Protein AF-W7ST73-F1 (afdb_monomer)

Foldseek 3Di:
DCPPVWDKDDWFFDPFVLVVLCVVVVHDSVVKGKTWIKTWDADPVRHIDIDIDIDIPDDPVCVVSVVVCVVQVQVQEAEDEDEDDDLVRLLVVLVVVCVQWFWAAWDADPRQQKTKTKTADPPDPDSNYRMYIYIYHHDNPPSRVVSRCRNDPVSVVVCVVCVLVVLQLLLVCLVLLLLQVLVPFWAQVVSCVSSVHDSVVVVVSQVVCVVVQQWPDDPRTIHGDPNVNLSHPPDDLRQSLVSNCCNDLVSQLVVCVVVCVVPVDRSSCVRQVDDPVVSQVVDVVSVVSVLVNLLSVLVVCLCVLVVDDCQVAAEDEAAQCQLCNNVLSNCVSHVNHDYHYHHDPVRVVNNCVVPVD

Solvent-accessible surface area (backbone atoms only — not comparable to full-atom values): 19638 Å² total; per-residue (Å²): 128,71,90,80,81,50,59,67,54,74,74,42,74,34,57,48,62,34,50,50,51,20,66,75,72,74,42,64,52,90,79,56,48,34,24,37,33,43,26,66,46,61,48,100,85,66,48,84,42,71,48,79,41,84,46,66,67,65,58,80,94,46,44,67,58,58,50,55,41,62,77,65,35,75,84,41,54,46,74,48,78,38,84,83,56,50,74,66,56,50,41,49,53,51,54,60,49,52,75,78,24,45,46,56,41,62,42,64,32,81,88,72,43,25,27,38,44,27,29,33,37,92,79,50,88,52,67,62,67,19,25,42,33,44,38,27,56,45,86,52,69,68,55,50,51,56,43,42,52,61,29,34,65,67,52,46,51,48,50,62,71,48,44,63,55,54,45,41,52,52,15,49,37,44,72,50,39,43,50,56,47,38,78,80,37,38,39,54,70,57,40,16,64,76,52,75,48,58,49,70,62,49,50,53,50,52,55,51,37,29,76,73,48,30,30,44,78,58,84,82,28,43,39,69,30,79,68,24,52,38,38,17,85,90,45,89,62,27,41,28,39,40,34,44,42,53,41,36,68,51,41,58,18,58,74,38,42,72,55,22,71,73,71,73,50,63,28,44,27,72,73,68,75,33,52,63,70,61,48,26,70,72,34,71,68,52,35,48,40,49,52,48,21,54,53,24,53,39,53,73,48,58,61,50,66,77,75,45,92,53,82,89,44,53,69,47,75,35,77,68,42,52,43,36,61,56,58,47,55,51,36,72,77,27,80,77,35,45,81,43,80,44,60,60,75,80,39,46,62,56,15,54,65,68,64,67,122

Nearest PDB structures (foldseek):
  6c5b-assembly1_B  TM=9.136E-01  e=3.670E-15  Lysobacter antibioticus
  2ip2-assembly1_B  TM=8.835E-01  e=4.192E-13  Pseudomonas aeruginosa PAO1
  7pga-assembly2_C  TM=7.711E-01  e=4.192E-13  Streptomyces peucetius
  7pga-assembly1_A  TM=7.806E-01  e=1.130E-12  Streptomyces peucetius
  7pg7-assembly1_D-2  TM=6.289E-01  e=8.211E-12  Streptomyces tsukubensis

Sequence (357 aa):
MTHLGVRVGPMTPSVVVRARLSIRYGVPMESLTVGILRARLADRLGNRCELEIFAMVTPPEFEHIADDERLHGRENHFALAVPHADPVLLGGLRAAVATRMLPDGGGYNEHEDNTVLYFRDAHHTVPSYRRLELISAGRFPRVLTAHLRESAAGTRLLGLMTGAWATQAIAAAATLRLPDHLVTVSHLPGLAAATGTDADSLGRLLRYLATLGLVREVGDHYLLTDMGSLLRADVEGSLRPLALMYGGPFYRSFGALTDAVRTGEESYAKIFGAHHFQHMAADPELAELFHESMAASNAVFADLVRVVDLSDVREVVDIAGGNGELLSRVLAANPAAHGVLVERPHALASASVTLAD

Structure (mmCIF, N/CA/C/O backbone):
data_AF-W7ST73-F1
#
_entry.id   AF-W7ST73-F1
#
loop_
_atom_site.group_PDB
_atom_site.id
_atom_site.type_symbol
_atom_site.label_atom_id
_atom_site.label_alt_id
_atom_site.label_comp_id
_atom_site.label_asym_id
_atom_site.label_entity_id
_atom_site.label_seq_id
_atom_site.pdbx_PDB_ins_code
_atom_site.Cartn_x
_atom_site.Cartn_y
_atom_site.Cartn_z
_atom_site.occupancy
_atom_site.B_iso_or_equiv
_atom_site.auth_seq_id
_atom_site.auth_comp_id
_atom_site.auth_asym_id
_atom_site.auth_atom_id
_atom_site.pdbx_PDB_model_num
ATOM 1 N N . MET A 1 1 ? -27.487 -12.130 39.493 1.00 43.53 1 MET A N 1
ATOM 2 C CA . MET A 1 1 ? -28.085 -13.420 39.086 1.00 43.53 1 MET A CA 1
ATOM 3 C C . MET A 1 1 ? -26.969 -14.447 38.955 1.00 43.53 1 MET A C 1
ATOM 5 O O . MET A 1 1 ? -26.111 -14.278 38.104 1.00 43.53 1 MET A O 1
ATOM 9 N N . THR A 1 2 ? -26.938 -15.453 39.831 1.00 46.12 2 THR A N 1
ATOM 10 C CA . THR A 1 2 ? -25.838 -16.433 39.994 1.00 46.12 2 THR A CA 1
ATOM 11 C C . THR A 1 2 ? -26.236 -17.841 39.533 1.00 46.12 2 THR A C 1
ATOM 13 O O . THR A 1 2 ? -25.727 -18.830 40.045 1.00 46.12 2 THR A O 1
ATOM 16 N N . HIS A 1 3 ? -27.161 -17.964 38.578 1.00 51.12 3 HIS A N 1
ATOM 17 C CA . HIS A 1 3 ? -27.733 -19.269 38.218 1.00 51.12 3 HIS A CA 1
ATOM 18 C C . HIS A 1 3 ? -26.856 -20.125 37.281 1.00 51.12 3 HIS A C 1
ATOM 20 O O . HIS A 1 3 ? -27.163 -21.293 37.077 1.00 51.12 3 HIS A O 1
ATOM 26 N N . LEU A 1 4 ? -25.756 -19.573 36.749 1.00 61.41 4 LEU A N 1
ATOM 27 C CA . LEU A 1 4 ? -24.833 -20.251 35.819 1.00 61.41 4 LEU A CA 1
ATOM 28 C C . LEU A 1 4 ? -23.370 -20.274 36.308 1.00 61.41 4 LEU A C 1
ATOM 30 O O . LEU A 1 4 ? -22.467 -20.571 35.536 1.00 61.41 4 LEU A O 1
ATOM 34 N N . GLY A 1 5 ? -23.102 -19.903 37.567 1.00 70.38 5 GLY A N 1
ATOM 35 C CA . GLY A 1 5 ? -21.733 -19.850 38.111 1.00 70.38 5 GLY A CA 1
ATOM 36 C C . GLY A 1 5 ? -20.854 -18.704 37.582 1.00 70.38 5 GLY A C 1
ATOM 37 O O . GLY A 1 5 ? -19.713 -18.561 38.010 1.00 70.38 5 GLY A O 1
ATOM 38 N N . VAL A 1 6 ? -21.382 -17.848 36.703 1.00 74.44 6 VAL A N 1
ATOM 39 C CA . VAL A 1 6 ? -20.663 -16.703 36.130 1.00 74.44 6 VAL A CA 1
ATOM 40 C C . VAL A 1 6 ? -20.954 -15.437 36.936 1.00 74.44 6 VAL A C 1
ATOM 42 O O . VAL A 1 6 ? -22.109 -15.036 37.095 1.00 74.44 6 VAL A O 1
ATOM 45 N N . ARG A 1 7 ? -19.904 -14.786 37.454 1.00 80.94 7 ARG A N 1
ATOM 46 C CA . ARG A 1 7 ? -20.018 -13.491 38.139 1.00 80.94 7 ARG A CA 1
ATOM 47 C C . ARG A 1 7 ? -19.841 -12.365 37.123 1.00 80.94 7 ARG A C 1
ATOM 49 O O . ARG A 1 7 ? -18.729 -12.122 36.663 1.00 80.94 7 ARG A O 1
ATOM 56 N N . VAL A 1 8 ? -20.939 -11.685 36.812 1.00 85.62 8 VAL A N 1
ATOM 57 C CA . VAL A 1 8 ? -20.952 -10.499 35.948 1.00 85.62 8 VAL A CA 1
ATOM 58 C C . VAL A 1 8 ? -20.677 -9.255 36.796 1.00 85.62 8 VAL A C 1
ATOM 60 O O . VAL A 1 8 ? -21.269 -9.094 37.866 1.00 85.62 8 VAL A O 1
ATOM 63 N N . GLY A 1 9 ? -19.744 -8.415 36.349 1.00 86.62 9 GLY A N 1
ATOM 64 C CA . GLY A 1 9 ? -19.426 -7.125 36.960 1.00 86.62 9 GLY A CA 1
ATOM 65 C C . GLY A 1 9 ? -20.497 -6.053 36.712 1.00 86.62 9 GLY A C 1
ATOM 66 O O . GLY A 1 9 ? -21.505 -6.322 36.054 1.00 86.62 9 GLY A O 1
ATOM 67 N N . PRO A 1 10 ? -20.303 -4.833 37.245 1.00 90.00 10 PRO A N 1
ATOM 68 C CA . PRO A 1 10 ? -21.165 -3.702 36.919 1.00 90.00 10 PRO A CA 1
ATOM 69 C C . PRO A 1 10 ? -21.063 -3.347 35.430 1.00 90.00 10 PRO A C 1
ATOM 71 O O . PRO A 1 10 ? -20.083 -3.678 34.765 1.00 90.00 10 PRO A O 1
ATOM 74 N N . MET A 1 11 ? -22.082 -2.657 34.922 1.00 91.81 11 MET A N 1
ATOM 75 C CA . MET A 1 11 ? -22.091 -2.158 33.551 1.00 91.81 11 MET A CA 1
ATOM 76 C C . MET A 1 11 ? -21.244 -0.887 33.444 1.00 91.81 11 MET A C 1
ATOM 78 O O . MET A 1 11 ? -21.535 0.098 34.122 1.00 91.81 11 MET A O 1
ATOM 82 N N . THR A 1 12 ? -20.248 -0.889 32.560 1.00 92.94 12 THR A N 1
ATOM 83 C CA . THR A 1 12 ? -19.468 0.309 32.215 1.00 92.94 12 THR A CA 1
ATOM 84 C C . THR A 1 12 ? -20.003 0.917 30.921 1.00 92.94 12 THR A C 1
ATOM 86 O O . THR A 1 12 ? -20.273 0.164 29.989 1.00 92.94 12 THR A O 1
ATOM 89 N N . PRO A 1 13 ? -20.167 2.243 30.785 1.00 92.88 13 PRO A N 1
ATOM 90 C CA . PRO A 1 13 ? -20.629 2.816 29.523 1.00 92.88 13 PRO A CA 1
ATOM 91 C C . PRO A 1 13 ? -19.668 2.510 28.359 1.00 92.88 13 PRO A C 1
ATOM 93 O O . PRO A 1 13 ? -18.448 2.629 28.492 1.00 92.88 13 PRO A O 1
ATOM 96 N N . SER A 1 14 ? -20.223 2.131 27.203 1.00 91.38 14 SER A N 1
ATOM 97 C CA . SER A 1 14 ? -19.450 1.902 25.977 1.00 91.38 14 SER A CA 1
ATOM 98 C C . SER A 1 14 ? -19.533 3.121 25.070 1.00 91.38 14 SER A C 1
ATOM 100 O O . SER A 1 14 ? -20.558 3.351 24.433 1.00 91.38 14 SER A O 1
ATOM 102 N N . VAL A 1 15 ? -18.456 3.896 24.953 1.00 91.19 15 VAL A N 1
ATOM 103 C CA . VAL A 1 15 ? -18.421 5.021 24.000 1.00 91.19 15 VAL A CA 1
ATOM 104 C C . VAL A 1 15 ? -18.290 4.512 22.560 1.00 91.19 15 VAL A C 1
ATOM 106 O O . VAL A 1 15 ? -18.944 5.025 21.651 1.00 91.19 15 VAL A O 1
ATOM 109 N N . VAL A 1 16 ? -17.484 3.468 22.351 1.00 90.81 16 VAL A N 1
ATOM 110 C CA . VAL A 1 16 ? -17.104 2.981 21.017 1.00 90.81 16 VAL A CA 1
ATOM 111 C C . VAL A 1 16 ? -18.243 2.236 20.323 1.00 90.81 16 VAL A C 1
ATOM 113 O O . VAL A 1 16 ? -18.550 2.529 19.166 1.00 90.81 16 VAL A O 1
ATOM 116 N N . VAL A 1 17 ? -18.912 1.310 21.018 1.00 91.38 17 VAL A N 1
ATOM 117 C CA . VAL A 1 17 ? -20.058 0.585 20.440 1.00 91.38 17 VAL A CA 1
ATOM 118 C C . VAL A 1 17 ? -21.241 1.528 20.259 1.00 91.38 17 VAL A C 1
ATOM 120 O O . VAL A 1 17 ? -21.877 1.513 19.208 1.00 91.38 17 VAL A O 1
ATOM 123 N N . ARG A 1 18 ? -21.482 2.437 21.212 1.00 92.75 18 ARG A N 1
ATOM 124 C CA . ARG A 1 18 ? -22.534 3.454 21.085 1.00 92.75 18 ARG A CA 1
ATOM 125 C C . ARG A 1 18 ? -22.344 4.342 19.852 1.00 92.75 18 ARG A C 1
ATOM 127 O O . ARG A 1 18 ? -23.303 4.559 19.117 1.00 92.75 18 ARG A O 1
ATOM 134 N N . ALA A 1 19 ? -21.118 4.804 19.582 1.00 91.00 19 ALA A N 1
ATOM 135 C CA . ALA A 1 19 ? -20.802 5.582 18.378 1.00 91.00 19 ALA A CA 1
ATOM 136 C C . ALA A 1 19 ? -21.106 4.801 17.096 1.00 91.00 19 ALA A C 1
ATOM 138 O O . ALA A 1 19 ? -21.669 5.329 16.139 1.00 91.00 19 ALA A O 1
ATOM 139 N N . ARG A 1 20 ? -20.742 3.520 17.089 1.00 90.12 20 ARG A N 1
ATOM 140 C CA . ARG A 1 20 ? -20.925 2.631 15.946 1.00 90.12 20 ARG A CA 1
ATOM 141 C C . ARG A 1 20 ? -22.395 2.373 15.641 1.00 90.12 20 ARG A C 1
ATOM 143 O O . ARG A 1 20 ? -22.775 2.455 14.476 1.00 90.12 20 ARG A O 1
ATOM 150 N N . LEU A 1 21 ? -23.206 2.094 16.662 1.00 92.44 21 LEU A N 1
ATOM 151 C CA . LEU A 1 21 ? -24.650 1.922 16.501 1.00 92.44 21 LEU A CA 1
ATOM 152 C C . LEU A 1 21 ? -25.300 3.224 16.016 1.00 92.44 21 LEU A C 1
ATOM 154 O O . LEU A 1 21 ? -26.062 3.200 15.056 1.00 92.44 21 LEU A O 1
ATOM 158 N N . SER A 1 22 ? -24.920 4.367 16.593 1.00 92.75 22 SER A N 1
ATOM 159 C CA . SER A 1 22 ? -25.401 5.681 16.151 1.00 92.75 22 SER A CA 1
ATOM 160 C C . SER A 1 22 ? -25.180 5.909 14.648 1.00 92.75 22 SER A C 1
ATOM 162 O O . SER A 1 22 ? -26.125 6.222 13.926 1.00 92.75 22 SER A O 1
ATOM 164 N N . ILE A 1 23 ? -23.964 5.657 14.150 1.00 90.50 23 ILE A N 1
ATOM 165 C CA . ILE A 1 23 ? -23.629 5.801 12.723 1.00 90.50 23 ILE A CA 1
ATOM 166 C C . ILE A 1 23 ? -24.383 4.785 11.858 1.00 90.50 23 ILE A C 1
ATOM 168 O O . ILE A 1 23 ? -24.904 5.143 10.806 1.00 90.50 23 ILE A O 1
ATOM 172 N N . ARG A 1 24 ? -24.430 3.515 12.280 1.00 91.38 24 ARG A N 1
ATOM 173 C CA . ARG A 1 24 ? -25.006 2.416 11.490 1.00 91.38 24 ARG A CA 1
ATOM 174 C C . ARG A 1 24 ? -26.511 2.573 11.283 1.00 91.38 24 ARG A C 1
ATOM 176 O O . ARG A 1 24 ? -26.990 2.294 10.190 1.00 91.38 24 ARG A O 1
ATOM 183 N N . TYR A 1 25 ? -27.228 3.013 12.314 1.00 93.12 25 TYR A N 1
ATOM 184 C CA . TYR A 1 25 ? -28.689 3.114 12.304 1.00 93.12 25 TYR A CA 1
ATOM 185 C C . TYR A 1 25 ? -29.202 4.548 12.125 1.00 93.12 25 TYR A C 1
ATOM 187 O O . TYR A 1 25 ? -30.408 4.755 12.049 1.00 93.12 25 TYR A O 1
ATOM 195 N N . GLY A 1 26 ? -28.310 5.543 12.043 1.00 93.19 26 GLY A N 1
ATOM 196 C CA . GLY A 1 26 ? -28.693 6.947 11.865 1.00 93.19 26 GLY A CA 1
ATOM 197 C C . GLY A 1 26 ? -29.413 7.541 13.078 1.00 93.19 26 GLY A C 1
ATOM 198 O O . GLY A 1 26 ? -30.286 8.390 12.921 1.00 93.19 26 GLY A O 1
ATOM 199 N N . VAL A 1 27 ? -29.066 7.085 14.284 1.00 92.81 27 VAL A N 1
ATOM 200 C CA . VAL A 1 27 ? -29.726 7.464 15.542 1.00 92.81 27 VAL A CA 1
ATOM 201 C C . VAL A 1 27 ? -28.784 8.332 16.387 1.00 92.81 27 VAL A C 1
ATOM 203 O O . VAL A 1 27 ? -27.598 8.004 16.463 1.00 92.81 27 VAL A O 1
ATOM 206 N N . PRO A 1 28 ? -29.242 9.419 17.041 1.00 91.56 28 PRO A N 1
ATOM 207 C CA . PRO A 1 28 ? -28.374 10.263 17.866 1.00 91.56 28 PRO A CA 1
ATOM 208 C C . PRO A 1 28 ? -27.721 9.485 19.014 1.00 91.56 28 PRO A C 1
ATOM 210 O O . PRO A 1 28 ? -28.378 8.692 19.691 1.00 91.56 28 PRO A O 1
ATOM 213 N N . MET A 1 29 ? -26.428 9.709 19.257 1.00 90.62 29 MET A N 1
ATOM 214 C CA . MET A 1 29 ? -25.656 8.940 20.240 1.00 90.62 29 MET A CA 1
ATOM 215 C C . MET A 1 29 ? -26.241 9.052 21.658 1.00 90.62 29 MET A C 1
ATOM 217 O O . MET A 1 29 ? -26.251 8.075 22.402 1.00 90.62 29 MET A O 1
ATOM 221 N N . GLU A 1 30 ? -26.749 10.227 22.020 1.00 90.62 30 GLU A N 1
ATOM 222 C CA . GLU A 1 30 ? -27.371 10.548 23.306 1.00 90.62 30 GLU A CA 1
ATOM 223 C C . GLU A 1 30 ? -28.661 9.768 23.583 1.00 90.62 30 GLU A C 1
ATOM 225 O O . GLU A 1 30 ? -29.036 9.597 24.740 1.00 90.62 30 GLU A O 1
ATOM 230 N N . SER A 1 31 ? -29.317 9.260 22.538 1.00 90.50 31 SER A N 1
ATOM 231 C CA . SER A 1 31 ? -30.528 8.443 22.670 1.00 90.50 31 SER A CA 1
ATOM 232 C C . SER A 1 31 ? -30.225 6.961 22.924 1.00 90.50 31 SER A C 1
ATOM 234 O O . SER A 1 31 ? -31.111 6.199 23.305 1.00 90.50 31 SER A O 1
ATOM 236 N N . LEU A 1 32 ? -28.964 6.547 22.764 1.00 91.81 32 LEU A N 1
ATOM 237 C CA . LEU A 1 32 ? -28.528 5.168 22.947 1.00 91.81 32 LEU A CA 1
ATOM 238 C C . LEU A 1 32 ? -27.872 4.984 24.319 1.00 91.81 32 LEU A C 1
ATOM 240 O O . LEU A 1 32 ? -26.836 5.575 24.626 1.00 91.81 32 LEU A O 1
ATOM 244 N N . THR A 1 33 ? -28.418 4.080 25.131 1.00 93.38 33 THR A N 1
ATOM 245 C CA . THR A 1 33 ? -27.776 3.647 26.380 1.00 93.38 33 THR A CA 1
ATOM 246 C C . THR A 1 33 ? -27.112 2.295 26.162 1.00 93.38 33 THR A C 1
ATOM 248 O O . THR A 1 33 ? -27.766 1.255 26.205 1.00 93.38 33 THR A O 1
ATOM 251 N N . VAL A 1 34 ? -25.801 2.310 25.915 1.00 92.94 34 VAL A N 1
ATOM 252 C CA . VAL A 1 34 ? -24.997 1.107 25.658 1.00 92.94 34 VAL A CA 1
ATOM 253 C C . VAL A 1 34 ? -23.912 0.979 26.714 1.00 92.94 34 VAL A C 1
ATOM 255 O O . VAL A 1 34 ? -23.172 1.929 26.983 1.00 92.94 34 VAL A O 1
ATOM 258 N N . GLY A 1 35 ? -23.792 -0.211 27.285 1.00 92.94 35 GLY A N 1
ATOM 259 C CA . GLY A 1 35 ? -22.765 -0.547 28.249 1.00 92.94 35 GLY A CA 1
ATOM 260 C C . GLY A 1 35 ? -22.107 -1.890 27.973 1.00 92.94 35 GLY A C 1
ATOM 261 O O . GLY A 1 35 ? -22.556 -2.683 27.148 1.00 92.94 35 GLY A O 1
ATOM 262 N N . ILE A 1 36 ? -21.013 -2.112 28.679 1.00 92.81 36 ILE A N 1
ATOM 263 C CA . ILE A 1 36 ? -20.181 -3.299 28.642 1.00 92.81 36 ILE A CA 1
ATOM 264 C C . ILE A 1 36 ? -20.330 -3.993 29.989 1.00 92.81 36 ILE A C 1
ATOM 266 O O . ILE A 1 36 ? -20.089 -3.398 31.040 1.00 92.81 36 ILE A O 1
ATOM 270 N N . LEU A 1 37 ? -20.744 -5.252 29.957 1.00 93.19 37 LEU A N 1
ATOM 271 C CA . LEU A 1 37 ? -20.767 -6.142 31.106 1.00 93.19 37 LEU A CA 1
ATOM 272 C C . LEU A 1 37 ? -19.641 -7.157 30.936 1.00 93.19 37 LEU A C 1
ATOM 274 O O . LEU A 1 37 ? -19.558 -7.821 29.905 1.00 93.19 37 LEU A O 1
ATOM 278 N N . ARG A 1 38 ? -18.793 -7.306 31.953 1.00 90.62 38 ARG A N 1
ATOM 279 C CA . ARG A 1 38 ? -17.680 -8.264 31.927 1.00 90.62 38 ARG A CA 1
ATOM 280 C C . ARG A 1 38 ? -17.901 -9.408 32.890 1.00 90.62 38 ARG A C 1
ATOM 282 O O . ARG A 1 38 ? -18.307 -9.216 34.039 1.00 90.62 38 ARG A O 1
ATOM 289 N N . ALA A 1 39 ? -17.615 -10.606 32.414 1.00 91.38 39 ALA A N 1
ATOM 290 C CA . ALA A 1 39 ? -17.729 -11.844 33.155 1.00 91.38 39 ALA A CA 1
ATOM 291 C C . ALA A 1 39 ? -16.394 -12.583 33.116 1.00 91.38 39 ALA A C 1
ATOM 293 O O . ALA A 1 39 ? -15.943 -13.021 32.061 1.00 91.38 39 ALA A O 1
ATOM 294 N N . ARG A 1 40 ? -15.763 -12.752 34.280 1.00 87.50 40 ARG A N 1
ATOM 295 C CA . ARG A 1 40 ? -14.506 -13.503 34.384 1.00 87.50 40 ARG A CA 1
ATOM 296 C C . ARG A 1 40 ? -14.779 -14.997 34.292 1.00 87.50 40 ARG A C 1
ATOM 298 O O . ARG A 1 40 ? -15.640 -15.513 35.006 1.00 87.50 40 ARG A O 1
ATOM 305 N N . LEU A 1 41 ? -14.008 -15.667 33.452 1.00 88.06 41 LEU A N 1
ATOM 306 C CA . LEU A 1 41 ? -14.115 -17.084 33.142 1.00 88.06 41 LEU A CA 1
ATOM 307 C C . LEU A 1 41 ? -12.723 -17.740 33.191 1.00 88.06 41 LEU A C 1
ATOM 309 O O . LEU A 1 41 ? -11.692 -17.069 33.301 1.00 88.06 41 LEU A O 1
ATOM 313 N N . ALA A 1 42 ? -12.708 -19.068 33.128 1.00 85.06 42 ALA A N 1
ATOM 314 C CA . ALA A 1 42 ? -11.508 -19.851 32.871 1.00 85.06 42 ALA A CA 1
ATOM 315 C C . ALA A 1 42 ? -11.733 -20.683 31.605 1.00 85.06 42 ALA A C 1
ATOM 317 O O . ALA A 1 42 ? -12.822 -21.233 31.414 1.00 85.06 42 ALA A O 1
ATOM 318 N N . ASP A 1 43 ? -10.729 -20.752 30.734 1.00 83.50 43 ASP A N 1
ATOM 319 C CA . ASP A 1 43 ? -10.769 -21.640 29.577 1.00 83.50 43 ASP A CA 1
ATOM 320 C C . ASP A 1 43 ? -10.592 -23.113 3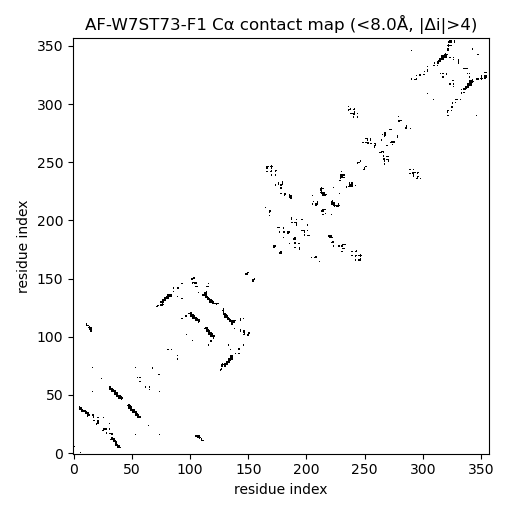0.002 1.00 83.50 43 ASP A C 1
ATOM 322 O O . ASP A 1 43 ? -10.439 -23.442 31.181 1.00 83.50 43 ASP A O 1
ATOM 326 N N . ARG A 1 44 ? -10.603 -24.033 29.029 1.00 85.31 44 ARG A N 1
ATOM 327 C CA . ARG A 1 44 ? -10.447 -25.477 29.292 1.00 85.31 44 ARG A CA 1
ATOM 328 C C . ARG A 1 44 ? -9.084 -25.854 29.888 1.00 85.31 44 ARG A C 1
ATOM 330 O O . ARG A 1 44 ? -8.954 -26.955 30.412 1.00 85.31 44 ARG A O 1
ATOM 337 N N . LEU A 1 45 ? -8.090 -24.974 29.785 1.00 88.81 45 LEU A N 1
ATOM 338 C CA . LEU A 1 45 ? -6.736 -25.150 30.309 1.00 88.81 45 LEU A CA 1
ATOM 339 C C . LEU A 1 45 ? -6.538 -24.422 31.650 1.00 88.81 45 LEU A C 1
ATOM 341 O O . LEU A 1 45 ? -5.453 -24.478 32.222 1.00 88.81 45 LEU A O 1
ATOM 345 N N . GLY A 1 46 ? -7.573 -23.752 32.166 1.00 85.19 46 GLY A N 1
ATOM 346 C CA . GLY A 1 46 ? -7.506 -22.965 33.393 1.00 85.19 46 GLY A CA 1
ATOM 347 C C . GLY A 1 46 ? -6.918 -21.563 33.210 1.00 85.19 46 GLY A C 1
ATOM 348 O O . GLY A 1 46 ? -6.734 -20.857 34.204 1.00 85.19 46 GLY A O 1
ATOM 349 N N . ASN A 1 47 ? -6.647 -21.122 31.977 1.00 85.88 47 ASN A N 1
ATOM 350 C CA . ASN A 1 47 ? -6.219 -19.750 31.730 1.00 85.88 47 ASN A CA 1
ATOM 351 C C . ASN A 1 47 ? -7.385 -18.797 31.968 1.00 85.88 47 ASN A C 1
ATOM 353 O O . ASN A 1 47 ? -8.538 -19.085 31.639 1.00 85.88 47 ASN A O 1
ATOM 357 N N . ARG A 1 48 ? -7.075 -17.624 32.517 1.00 83.62 48 ARG A N 1
ATOM 358 C CA . ARG A 1 48 ? -8.078 -16.586 32.753 1.00 83.62 48 ARG A CA 1
ATOM 359 C C . ARG A 1 48 ? -8.539 -16.016 31.417 1.00 83.62 48 ARG A C 1
ATOM 361 O O . ARG A 1 48 ? -7.730 -15.483 30.665 1.00 83.62 48 ARG A O 1
ATOM 368 N N . CYS A 1 49 ? -9.839 -16.077 31.175 1.00 87.25 49 CYS A N 1
ATOM 369 C CA . CYS A 1 49 ? -10.494 -15.413 30.060 1.00 87.25 49 CYS A CA 1
ATOM 370 C C . CYS A 1 49 ? -11.616 -14.511 30.578 1.00 87.25 49 CYS A C 1
ATOM 372 O O . CYS A 1 49 ? -12.019 -14.570 31.744 1.00 87.25 49 CYS A O 1
ATOM 374 N N . GLU A 1 50 ? -12.102 -13.631 29.718 1.00 89.19 50 GLU A N 1
ATOM 375 C CA . GLU A 1 50 ? -13.197 -12.734 30.045 1.00 89.19 50 GLU A CA 1
ATOM 376 C C . GLU A 1 50 ? -14.211 -12.764 28.912 1.00 89.19 50 GLU A C 1
ATOM 378 O O . GLU A 1 50 ? -13.849 -12.760 27.737 1.00 89.19 50 GLU A O 1
ATOM 383 N N . LEU A 1 51 ? -15.484 -12.849 29.281 1.00 90.19 51 LEU A N 1
ATOM 384 C CA . LEU A 1 51 ? -16.591 -12.646 28.370 1.00 90.19 51 LEU A CA 1
ATOM 385 C C . LEU A 1 51 ? -17.020 -11.189 28.479 1.00 90.19 51 LEU A C 1
ATOM 387 O O . LEU A 1 51 ? -17.433 -10.736 29.550 1.00 90.19 51 LEU A O 1
ATOM 391 N N . GLU A 1 52 ? -16.934 -10.488 27.359 1.00 90.69 52 GLU A N 1
ATOM 392 C CA . GLU A 1 52 ? -17.455 -9.143 27.206 1.00 90.69 52 GLU A CA 1
ATOM 393 C C . GLU A 1 52 ? -18.844 -9.199 26.562 1.00 90.69 52 GLU A C 1
ATOM 395 O O . GLU A 1 52 ? -19.044 -9.839 25.530 1.00 90.69 52 GLU A O 1
ATOM 400 N N . ILE A 1 53 ? -19.827 -8.571 27.204 1.00 90.31 53 ILE A N 1
ATOM 401 C CA . ILE A 1 53 ? -21.219 -8.547 26.760 1.00 90.31 53 ILE A CA 1
ATOM 402 C C . ILE A 1 53 ? -21.611 -7.093 26.533 1.00 90.31 53 ILE A C 1
ATOM 404 O O . ILE A 1 53 ? -21.680 -6.303 27.478 1.00 90.31 53 ILE A O 1
ATOM 408 N N . PHE A 1 54 ? -21.924 -6.749 25.288 1.00 90.12 54 PHE A N 1
ATOM 409 C CA . PHE A 1 54 ? -22.511 -5.454 24.970 1.00 90.12 54 PHE A CA 1
ATOM 410 C C . PHE A 1 54 ? -24.004 -5.473 25.274 1.00 90.12 54 PHE A C 1
ATOM 412 O O . PHE A 1 54 ? -24.775 -6.220 24.672 1.00 90.12 54 PHE A O 1
ATOM 419 N N . ALA A 1 55 ? -24.408 -4.642 26.228 1.00 91.19 55 ALA A N 1
ATOM 420 C CA . ALA A 1 55 ? -25.790 -4.477 26.632 1.00 91.19 55 ALA A CA 1
ATOM 421 C C . ALA A 1 55 ? -26.302 -3.122 26.147 1.00 91.19 55 ALA A C 1
ATOM 423 O O . ALA A 1 55 ? -25.748 -2.081 26.494 1.00 91.19 55 ALA A O 1
ATOM 424 N N . MET A 1 56 ? -27.380 -3.132 25.368 1.00 89.19 56 MET A N 1
ATOM 425 C CA . MET A 1 56 ? -28.119 -1.925 25.017 1.00 89.19 56 MET A CA 1
ATOM 426 C C . MET A 1 56 ? -29.414 -1.896 25.823 1.00 89.19 56 MET A C 1
ATOM 428 O O . MET A 1 56 ? -30.281 -2.752 25.637 1.00 89.19 56 MET A O 1
ATOM 432 N N . VAL A 1 57 ? -29.548 -0.915 26.715 1.00 87.44 57 VAL A N 1
ATOM 433 C CA . VAL A 1 57 ? -30.823 -0.636 27.381 1.00 87.44 57 VAL A CA 1
ATOM 434 C C . VAL A 1 57 ? -31.715 0.010 26.333 1.00 87.44 57 VAL A C 1
ATOM 436 O O . VAL A 1 57 ? -31.453 1.128 25.895 1.00 87.44 57 VAL A O 1
ATOM 439 N N . THR A 1 58 ? -32.700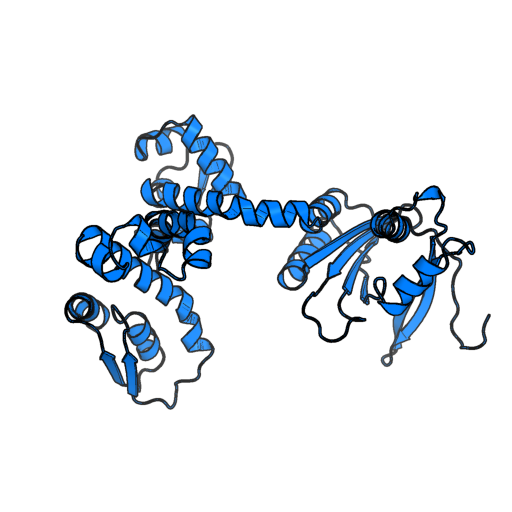 -0.752 25.872 1.00 75.56 58 THR A N 1
ATOM 440 C CA . THR A 1 58 ? -33.487 -0.452 24.678 1.00 75.56 58 THR A CA 1
ATOM 441 C C . THR A 1 58 ? -34.867 0.062 25.065 1.00 75.56 58 THR A C 1
ATOM 443 O O . THR A 1 58 ? -35.682 -0.710 25.570 1.00 75.56 58 THR A O 1
ATOM 446 N N . PRO A 1 59 ? -35.161 1.350 24.831 1.00 80.88 59 PRO A N 1
ATOM 447 C CA . PRO A 1 59 ? -36.530 1.805 24.649 1.00 80.88 59 PRO A CA 1
ATOM 448 C C . PRO A 1 59 ? -37.230 1.008 23.528 1.00 80.88 59 PRO A C 1
ATOM 450 O O . PRO A 1 59 ? -36.542 0.584 22.589 1.00 80.88 59 PRO A O 1
ATOM 453 N N . PRO A 1 60 ? -38.562 0.810 23.582 1.00 83.75 60 PRO A N 1
ATOM 454 C CA . PRO A 1 60 ? -39.309 0.053 22.570 1.00 83.75 60 PRO A CA 1
ATOM 455 C C . PRO A 1 60 ? -39.057 0.517 21.127 1.00 83.75 60 PRO A C 1
ATOM 457 O O . PRO A 1 60 ? -38.959 -0.293 20.211 1.00 83.75 60 PRO A O 1
ATOM 460 N N . GLU A 1 61 ? -38.875 1.819 20.911 1.00 86.50 61 GLU A N 1
ATOM 461 C CA . GLU A 1 61 ? -38.589 2.411 19.601 1.00 86.50 61 GLU A CA 1
ATOM 462 C C . GLU A 1 61 ? -37.257 1.946 18.976 1.00 86.50 61 GLU A C 1
ATOM 464 O O . GLU A 1 61 ? -37.094 1.997 17.755 1.00 86.50 61 GLU A O 1
ATOM 469 N N . PHE A 1 62 ? -36.319 1.440 19.783 1.00 90.12 62 PHE A N 1
ATOM 470 C CA . PHE A 1 62 ? -35.006 0.958 19.342 1.00 90.12 62 PHE A CA 1
ATOM 471 C C . PHE A 1 62 ? -34.863 -0.569 19.407 1.00 90.12 62 PHE A C 1
ATOM 473 O O . PHE A 1 62 ? -33.768 -1.086 19.183 1.00 90.12 62 PHE A O 1
ATOM 480 N N . GLU A 1 63 ? -35.944 -1.313 19.666 1.00 89.25 63 GLU A N 1
ATOM 481 C CA . GLU A 1 63 ? -35.915 -2.783 19.739 1.00 89.25 63 GLU A CA 1
ATOM 482 C C . GLU A 1 63 ? -35.380 -3.413 18.439 1.00 89.25 63 GLU A C 1
ATOM 484 O O . GLU A 1 63 ? -34.515 -4.289 18.478 1.00 89.25 63 GLU A O 1
ATOM 489 N N . HIS A 1 64 ? -35.767 -2.852 17.287 1.00 91.25 64 HIS A N 1
ATOM 490 C CA . HIS A 1 64 ? -35.286 -3.273 15.967 1.00 91.25 64 HIS A CA 1
ATOM 491 C C . HIS A 1 64 ? -33.753 -3.231 15.822 1.00 91.25 64 HIS A C 1
ATOM 493 O O . HIS A 1 64 ? -33.188 -4.051 15.103 1.00 91.25 64 HIS A O 1
ATOM 499 N N . ILE A 1 65 ? -33.068 -2.311 16.514 1.00 92.06 65 ILE A N 1
ATOM 500 C CA . ILE A 1 65 ? -31.601 -2.212 16.514 1.00 92.06 65 ILE A CA 1
ATOM 501 C C . ILE A 1 65 ? -31.007 -3.421 17.237 1.00 92.06 65 ILE A C 1
ATOM 503 O O . ILE A 1 65 ? -30.084 -4.056 16.734 1.00 92.06 65 ILE A O 1
ATOM 507 N N . ALA A 1 66 ? -31.533 -3.757 18.421 1.00 89.38 66 ALA A N 1
ATOM 508 C CA . ALA A 1 66 ? -31.048 -4.899 19.193 1.00 89.38 66 ALA A CA 1
ATOM 509 C C . ALA A 1 66 ? -31.262 -6.216 18.438 1.00 89.38 66 ALA A C 1
ATOM 511 O O . ALA A 1 66 ? -30.383 -7.080 18.448 1.00 89.38 66 ALA A O 1
ATOM 512 N N . ASP A 1 67 ? -32.407 -6.364 17.774 1.00 90.94 67 ASP A N 1
ATOM 513 C CA . ASP A 1 67 ? -32.730 -7.563 17.007 1.00 90.94 67 ASP A CA 1
ATOM 514 C C . ASP A 1 67 ? -31.860 -7.701 15.759 1.00 90.94 67 ASP A C 1
ATOM 516 O O . ASP A 1 67 ? -31.317 -8.779 15.510 1.00 90.94 67 ASP A O 1
ATOM 520 N N . ASP A 1 68 ? -31.641 -6.611 15.025 1.00 91.94 68 ASP A N 1
ATOM 521 C CA . ASP A 1 68 ? -30.764 -6.599 13.856 1.00 91.94 68 ASP A CA 1
ATOM 522 C C . ASP A 1 68 ? -29.296 -6.885 14.233 1.00 91.94 68 ASP A C 1
ATOM 524 O O . ASP A 1 68 ? -28.611 -7.654 13.548 1.00 91.94 68 ASP A O 1
ATOM 528 N N . GLU A 1 69 ? -28.817 -6.350 15.364 1.00 90.44 69 GLU A N 1
ATOM 529 C CA . GLU A 1 69 ? -27.491 -6.665 15.911 1.00 90.44 69 GLU A CA 1
ATOM 530 C C . GLU A 1 69 ? -27.346 -8.139 16.303 1.00 90.44 69 GLU A C 1
ATOM 532 O O . GLU A 1 69 ? -26.326 -8.755 15.983 1.00 90.44 69 GLU A O 1
ATOM 537 N N . ARG A 1 70 ? -28.352 -8.726 16.966 1.00 88.25 70 ARG A N 1
ATOM 538 C CA . ARG A 1 70 ? -28.338 -10.147 17.356 1.00 88.25 70 ARG A CA 1
ATOM 539 C C . ARG A 1 70 ? -28.410 -11.067 16.146 1.00 88.25 70 ARG A C 1
ATOM 541 O O . ARG A 1 70 ? -27.660 -12.039 16.092 1.00 88.25 70 ARG A O 1
ATOM 548 N N . LEU A 1 71 ? -29.277 -10.753 15.182 1.00 89.00 71 LEU A N 1
ATOM 549 C CA . LEU A 1 71 ? -29.468 -11.539 13.963 1.00 89.00 71 LEU A CA 1
ATOM 550 C C . LEU A 1 71 ? -28.169 -11.646 13.157 1.00 89.00 71 LEU A C 1
ATOM 552 O O . LEU A 1 71 ? -27.839 -12.714 12.644 1.00 89.00 71 LEU A O 1
ATOM 556 N N . HIS A 1 72 ? -27.416 -10.550 13.072 1.00 85.56 72 HIS A N 1
ATOM 557 C CA . HIS A 1 72 ? -26.192 -10.484 12.275 1.00 85.56 72 HIS A CA 1
ATOM 558 C C . HIS A 1 72 ? -24.908 -10.678 13.088 1.00 85.56 72 HIS A C 1
ATOM 560 O O . HIS A 1 72 ? -23.831 -10.796 12.501 1.00 85.56 72 HIS A O 1
ATOM 566 N N . GLY A 1 73 ? -25.000 -10.688 14.420 1.00 86.69 73 GLY A N 1
ATOM 567 C CA . GLY A 1 73 ? -23.869 -10.841 15.331 1.00 86.69 73 GLY A CA 1
ATOM 568 C C . GLY A 1 73 ? -22.759 -9.811 15.110 1.00 86.69 73 GLY A C 1
ATOM 569 O O . GLY A 1 73 ? -21.588 -10.170 15.197 1.00 86.69 73 GLY A O 1
ATOM 570 N N . ARG A 1 74 ? -23.082 -8.553 14.768 1.00 85.69 74 ARG A N 1
ATOM 571 C CA . ARG A 1 74 ? -22.069 -7.592 14.268 1.00 85.69 74 ARG A CA 1
ATOM 572 C C . ARG A 1 74 ? -21.086 -7.112 15.335 1.00 85.69 74 ARG A C 1
ATOM 574 O O . ARG A 1 74 ? -19.982 -6.675 15.001 1.00 85.69 74 ARG A O 1
ATOM 581 N N . GLU A 1 75 ? -21.465 -7.213 16.605 1.00 87.88 75 GLU A N 1
ATOM 582 C CA . GLU A 1 75 ? -20.584 -6.917 17.738 1.00 87.88 75 GLU A CA 1
ATOM 583 C C . GLU A 1 75 ? -19.885 -8.165 18.310 1.00 87.88 75 GLU A C 1
ATOM 585 O O . GLU A 1 75 ? -19.067 -8.039 19.220 1.00 87.88 75 GLU A O 1
ATOM 590 N N . ASN A 1 76 ? -20.126 -9.358 17.748 1.00 89.44 76 ASN A N 1
ATOM 591 C CA . ASN A 1 76 ? -19.380 -10.559 18.122 1.00 89.44 76 ASN A CA 1
ATOM 592 C C . ASN A 1 76 ? -17.933 -10.443 17.636 1.00 89.44 76 ASN A C 1
ATOM 594 O O . ASN A 1 76 ? -17.676 -10.149 16.466 1.00 89.44 76 ASN A O 1
ATOM 598 N N . HIS A 1 77 ? -16.990 -10.687 18.536 1.00 90.81 77 HIS A N 1
ATOM 599 C CA . HIS A 1 77 ? -15.567 -10.614 18.248 1.00 90.81 77 HIS A CA 1
ATOM 600 C C . HIS A 1 77 ? -14.777 -11.469 19.245 1.00 90.81 77 HIS A C 1
ATOM 602 O O . HIS A 1 77 ? -15.281 -11.844 20.305 1.00 90.81 77 HIS A O 1
ATOM 608 N N . PHE A 1 78 ? -13.523 -11.754 18.909 1.00 90.56 78 PHE A N 1
ATOM 609 C CA . PHE A 1 78 ? -12.517 -12.154 19.889 1.00 90.56 78 PHE A CA 1
ATOM 610 C C . PHE A 1 78 ? -11.638 -10.967 20.231 1.00 90.56 78 PHE A C 1
ATOM 612 O O . PHE A 1 78 ? -11.308 -10.186 19.345 1.00 90.56 78 PHE A O 1
ATOM 619 N N . ALA A 1 79 ? -11.223 -10.856 21.487 1.00 91.44 79 ALA A N 1
ATOM 620 C CA . ALA A 1 79 ? -10.320 -9.806 21.926 1.00 91.44 79 ALA A CA 1
ATOM 621 C C . ALA A 1 79 ? -8.973 -10.388 22.359 1.00 91.44 79 ALA A C 1
ATOM 623 O O . ALA A 1 79 ? -8.909 -11.405 23.053 1.00 91.44 79 ALA A O 1
ATOM 624 N N . LEU A 1 80 ? -7.896 -9.707 21.978 1.00 92.31 80 LEU A N 1
ATOM 625 C CA . LEU A 1 80 ? -6.570 -9.887 22.549 1.00 92.31 80 LEU A CA 1
ATOM 626 C C . LEU A 1 80 ? -6.252 -8.658 23.393 1.00 92.31 80 LEU A C 1
ATOM 628 O O . LEU A 1 80 ? -6.105 -7.546 22.879 1.00 92.31 80 LEU A O 1
ATOM 632 N N . ALA A 1 81 ? -6.146 -8.874 24.701 1.00 91.62 81 ALA A N 1
ATOM 633 C CA . ALA A 1 81 ? -5.700 -7.842 25.618 1.00 91.62 81 ALA A CA 1
ATOM 634 C C . ALA A 1 81 ? -4.189 -7.637 25.490 1.00 91.62 81 ALA A C 1
ATOM 636 O O . ALA A 1 81 ? -3.418 -8.597 25.501 1.00 91.62 81 ALA A O 1
ATOM 637 N N . VAL A 1 82 ? -3.775 -6.374 25.420 1.00 92.69 82 VAL A N 1
ATOM 638 C CA . VAL A 1 82 ? -2.380 -5.927 25.435 1.00 92.69 82 VAL A CA 1
ATOM 639 C C . VAL A 1 82 ? -2.185 -5.107 26.717 1.00 92.69 82 VAL A C 1
ATOM 641 O O . VAL A 1 82 ? -2.360 -3.890 26.706 1.00 92.69 82 VAL A O 1
ATOM 644 N N . PRO A 1 83 ? -1.890 -5.749 27.866 1.00 85.38 83 PRO A N 1
ATOM 645 C CA . PRO A 1 83 ? -1.946 -5.083 29.172 1.00 85.38 83 PRO A CA 1
ATOM 646 C C . PRO A 1 83 ? -0.858 -4.022 29.356 1.00 85.38 83 PRO A C 1
ATOM 648 O O . PRO A 1 83 ? -1.045 -3.051 30.084 1.00 85.38 83 PRO A O 1
ATOM 651 N N . HIS A 1 84 ? 0.287 -4.223 28.704 1.00 88.50 84 HIS A N 1
ATOM 652 C CA . HIS A 1 84 ? 1.471 -3.378 28.809 1.00 88.50 84 HIS A CA 1
ATOM 653 C C . HIS A 1 84 ? 1.912 -2.952 27.412 1.00 88.50 84 HIS A C 1
ATOM 655 O O . HIS A 1 84 ? 2.888 -3.472 26.876 1.00 88.50 84 HIS A O 1
ATOM 661 N N . ALA A 1 85 ? 1.149 -2.051 26.798 1.00 90.00 85 ALA A N 1
ATOM 662 C CA . ALA A 1 85 ? 1.498 -1.509 25.496 1.00 90.00 85 ALA A CA 1
ATOM 663 C C . ALA A 1 85 ? 2.256 -0.188 25.604 1.00 90.00 85 ALA A C 1
ATOM 665 O O . ALA A 1 85 ? 1.965 0.663 26.443 1.00 90.00 85 ALA A O 1
ATOM 666 N N . ASP A 1 86 ? 3.168 0.008 24.664 1.00 94.44 86 ASP A N 1
ATOM 667 C CA . ASP A 1 86 ? 3.660 1.316 24.262 1.00 94.44 86 ASP A CA 1
ATOM 668 C C . ASP A 1 86 ? 3.242 1.582 22.794 1.00 94.44 86 ASP A C 1
ATOM 670 O O . ASP A 1 86 ? 2.696 0.690 22.126 1.00 94.44 86 ASP A O 1
ATOM 674 N N . PRO A 1 87 ? 3.450 2.801 22.257 1.00 93.25 87 PRO A N 1
ATOM 675 C CA . PRO A 1 87 ? 3.061 3.117 20.884 1.00 93.25 87 PRO A CA 1
ATOM 676 C C . PRO A 1 87 ? 3.733 2.242 19.816 1.00 93.25 87 PRO A C 1
ATOM 678 O O . PRO A 1 87 ? 3.138 2.033 18.757 1.00 93.25 87 PRO A O 1
ATOM 681 N N . VAL A 1 88 ? 4.947 1.746 20.072 1.00 94.81 88 VAL A N 1
ATOM 682 C CA . VAL A 1 88 ? 5.694 0.882 19.150 1.00 94.81 88 VAL A CA 1
ATOM 683 C C . VAL A 1 88 ? 5.078 -0.511 19.147 1.00 94.81 88 VAL A C 1
ATOM 685 O O . VAL A 1 88 ? 4.767 -1.027 18.075 1.00 94.81 88 VAL A O 1
ATOM 688 N N . LEU A 1 89 ? 4.821 -1.090 20.322 1.00 95.31 89 LEU A N 1
ATOM 689 C CA . LEU A 1 89 ? 4.211 -2.412 20.443 1.00 95.31 89 LEU A CA 1
ATOM 690 C C . LEU A 1 89 ? 2.794 -2.431 19.862 1.00 95.31 89 LEU A C 1
ATOM 692 O O . LEU A 1 89 ? 2.488 -3.279 19.024 1.00 95.31 89 LEU A O 1
ATOM 696 N N . LEU A 1 90 ? 1.934 -1.487 20.262 1.00 96.00 90 LEU A N 1
ATOM 697 C CA . LEU A 1 90 ? 0.557 -1.451 19.764 1.00 96.00 90 LEU A CA 1
ATOM 698 C C . LEU A 1 90 ? 0.518 -1.160 18.259 1.00 96.00 90 LEU A C 1
ATOM 700 O O . LEU A 1 90 ? -0.268 -1.767 17.532 1.00 96.00 90 LEU A O 1
ATOM 704 N N . GLY A 1 91 ? 1.391 -0.268 17.780 1.00 95.19 91 GLY A N 1
ATOM 705 C CA . GLY A 1 91 ? 1.554 0.013 16.355 1.00 95.19 91 GLY A CA 1
ATOM 706 C C . GLY A 1 91 ? 2.016 -1.214 15.563 1.00 95.19 91 GLY A C 1
ATOM 707 O O . GLY A 1 91 ? 1.442 -1.512 14.516 1.00 95.19 91 GLY A O 1
ATOM 708 N N . GLY A 1 92 ? 2.995 -1.955 16.088 1.00 94.50 92 GLY A N 1
ATOM 709 C CA . GLY A 1 92 ? 3.517 -3.184 15.493 1.00 94.50 92 GLY A CA 1
ATOM 710 C C . GLY A 1 92 ? 2.475 -4.300 15.432 1.00 94.50 92 GLY A C 1
ATOM 711 O O . GLY A 1 92 ? 2.268 -4.879 14.368 1.00 94.50 92 GLY A O 1
ATOM 712 N N . LEU A 1 93 ? 1.747 -4.548 16.527 1.00 95.69 93 LEU A N 1
ATOM 713 C CA . LEU A 1 93 ? 0.642 -5.516 16.555 1.00 95.69 93 LEU A CA 1
ATOM 714 C C . LEU A 1 93 ? -0.451 -5.143 15.553 1.00 95.69 93 LEU A C 1
ATOM 716 O O . LEU A 1 93 ? -0.901 -5.985 14.778 1.00 95.69 93 LEU A O 1
ATOM 720 N N . ARG A 1 94 ? -0.838 -3.865 15.518 1.00 95.44 94 ARG A N 1
ATOM 721 C CA . ARG A 1 94 ? -1.816 -3.350 14.558 1.00 95.44 94 ARG A CA 1
ATOM 722 C C . ARG A 1 94 ? -1.366 -3.571 13.115 1.00 95.44 94 ARG A C 1
ATOM 724 O O . ARG A 1 94 ? -2.178 -4.001 12.302 1.00 95.44 94 ARG A O 1
ATOM 731 N N . ALA A 1 95 ? -0.102 -3.296 12.793 1.00 92.75 95 ALA A N 1
ATOM 732 C CA . ALA A 1 95 ? 0.448 -3.529 11.460 1.00 92.75 95 ALA A CA 1
ATOM 733 C C . ALA A 1 95 ? 0.482 -5.024 11.109 1.00 92.75 95 ALA A C 1
ATOM 735 O O . ALA A 1 95 ? 0.072 -5.399 10.015 1.00 92.75 95 ALA A O 1
ATOM 736 N N . ALA A 1 96 ? 0.890 -5.880 12.050 1.00 94.06 96 ALA A N 1
ATOM 737 C CA . ALA A 1 96 ? 0.934 -7.326 11.857 1.00 94.06 96 ALA A CA 1
ATOM 738 C C . ALA A 1 96 ? -0.459 -7.914 11.584 1.00 94.06 96 ALA A C 1
ATOM 740 O O . ALA A 1 96 ? -0.625 -8.681 10.638 1.00 94.06 96 ALA A O 1
ATOM 741 N N . VAL A 1 97 ? -1.479 -7.521 12.352 1.00 93.44 97 VAL A N 1
ATOM 742 C CA . VAL A 1 97 ? -2.866 -7.960 12.120 1.00 93.44 97 VAL A CA 1
ATOM 743 C C . VAL A 1 97 ? -3.403 -7.418 10.791 1.00 93.44 97 VAL A C 1
ATOM 745 O O . VAL A 1 97 ? -4.053 -8.158 10.051 1.00 93.44 97 VAL A O 1
ATOM 748 N N . ALA A 1 98 ? -3.073 -6.168 10.443 1.00 91.19 98 ALA A N 1
ATOM 749 C CA . ALA A 1 98 ? -3.501 -5.531 9.196 1.00 91.19 98 ALA A CA 1
ATOM 750 C C . ALA A 1 98 ? -2.999 -6.240 7.920 1.00 91.19 98 ALA A C 1
ATOM 752 O O . ALA A 1 98 ? -3.544 -6.016 6.843 1.00 91.19 98 ALA A O 1
ATOM 753 N N . THR A 1 99 ? -2.001 -7.127 8.029 1.00 88.00 99 THR A N 1
ATOM 754 C CA . THR A 1 99 ? -1.555 -7.974 6.907 1.00 88.00 99 THR A CA 1
ATOM 755 C C . THR A 1 99 ? -2.569 -9.051 6.513 1.00 88.00 99 THR A C 1
ATOM 757 O O . THR A 1 99 ? -2.510 -9.562 5.397 1.00 88.00 99 THR A O 1
ATOM 760 N N . ARG A 1 100 ? -3.490 -9.417 7.416 1.00 88.12 100 ARG A N 1
ATOM 761 C CA . ARG A 1 100 ? -4.480 -10.490 7.206 1.00 88.12 100 ARG A CA 1
ATOM 762 C C . ARG A 1 100 ? -5.923 -10.046 7.393 1.00 88.12 100 ARG A C 1
ATOM 764 O O . ARG A 1 100 ? -6.818 -10.650 6.816 1.00 88.12 100 ARG A O 1
ATOM 771 N N . MET A 1 101 ? -6.158 -9.017 8.199 1.00 91.50 101 MET A N 1
ATOM 772 C CA . MET A 1 101 ? -7.492 -8.503 8.491 1.00 91.50 101 MET A CA 1
ATOM 773 C C . MET A 1 101 ? -7.560 -7.009 8.192 1.00 91.50 101 MET A C 1
ATOM 775 O O . MET A 1 101 ? -6.594 -6.278 8.377 1.00 91.50 101 MET A O 1
ATOM 779 N N . LEU A 1 102 ? -8.722 -6.529 7.766 1.00 90.44 102 LEU A N 1
ATOM 780 C CA . LEU A 1 102 ? -8.929 -5.113 7.481 1.00 90.44 102 LEU A CA 1
ATOM 781 C C . LEU A 1 102 ? -9.243 -4.352 8.775 1.00 90.44 102 LEU A C 1
ATOM 783 O O . LEU A 1 102 ? -10.063 -4.836 9.552 1.00 90.44 102 LEU A O 1
ATOM 787 N N . PRO A 1 103 ? -8.674 -3.159 9.014 1.00 92.88 103 PRO A N 1
ATOM 788 C CA . PRO A 1 103 ? -9.152 -2.260 10.065 1.00 92.88 103 PRO A CA 1
ATOM 789 C C . PRO A 1 103 ? -10.671 -2.017 9.971 1.00 92.88 103 PRO A C 1
ATOM 791 O O . PRO A 1 103 ? -11.200 -1.793 8.884 1.00 92.88 103 PRO A O 1
ATOM 794 N N . ASP A 1 104 ? -11.376 -2.051 11.103 1.00 91.25 104 ASP A N 1
ATOM 795 C CA . ASP A 1 104 ? -12.848 -2.071 11.192 1.00 91.25 104 ASP A CA 1
ATOM 796 C C . ASP A 1 104 ? -13.386 -1.208 12.352 1.00 91.25 104 ASP A C 1
ATOM 798 O O . ASP A 1 104 ? -14.257 -1.600 13.143 1.00 91.25 104 ASP A O 1
ATOM 802 N N . GLY A 1 105 ? -12.836 -0.001 12.455 1.00 91.19 105 GLY A N 1
ATOM 803 C CA . GLY A 1 105 ? -13.192 0.994 13.455 1.00 91.19 105 GLY A CA 1
ATOM 804 C C . GLY A 1 105 ? -12.473 0.776 14.783 1.00 91.19 105 GLY A C 1
ATOM 805 O O . GLY A 1 105 ? -11.548 -0.011 14.910 1.00 91.19 105 GLY A O 1
ATOM 806 N N . GLY A 1 106 ? -12.885 1.506 15.809 1.00 93.62 106 GLY A N 1
ATOM 807 C CA . GLY A 1 106 ? -12.160 1.543 17.074 1.00 93.62 106 GLY A CA 1
ATOM 808 C C . GLY A 1 106 ? -12.459 2.822 17.816 1.00 93.62 106 GLY A C 1
ATOM 809 O O . GLY A 1 106 ? -13.282 3.628 17.381 1.00 93.62 106 GLY A O 1
ATOM 810 N N . GLY A 1 107 ? -11.789 3.009 18.938 1.00 95.12 107 GLY A N 1
ATOM 811 C CA . GLY A 1 107 ? -11.943 4.222 19.714 1.00 95.12 107 GLY A CA 1
ATOM 812 C C . GLY A 1 107 ? -11.145 4.192 20.999 1.00 95.12 107 GLY A C 1
ATOM 813 O O . GLY A 1 107 ? -10.397 3.258 21.273 1.00 95.12 107 GLY A O 1
ATOM 814 N N . TYR A 1 108 ? -11.316 5.249 21.776 1.00 95.44 108 TYR A N 1
ATOM 815 C CA . TYR A 1 108 ? -10.821 5.334 23.138 1.00 95.44 108 TYR A CA 1
ATOM 816 C C . TYR A 1 108 ? -12.030 5.386 24.071 1.00 95.44 108 TYR A C 1
ATOM 818 O O . TYR A 1 108 ? -12.913 6.222 23.859 1.00 95.44 108 TYR A O 1
ATOM 826 N N . ASN A 1 109 ? -12.090 4.496 25.062 1.00 91.94 109 ASN A N 1
ATOM 827 C CA . ASN A 1 109 ? -13.110 4.543 26.102 1.00 91.94 109 ASN A CA 1
ATOM 828 C C . ASN A 1 109 ? -12.538 5.228 27.345 1.00 91.94 109 ASN A C 1
ATOM 830 O O . ASN A 1 109 ? -11.706 4.665 28.054 1.00 91.94 109 ASN A O 1
ATOM 834 N N . GLU A 1 110 ? -13.012 6.437 27.636 1.00 91.50 110 GLU A N 1
ATOM 835 C CA . GLU A 1 110 ? -12.557 7.207 28.798 1.00 91.50 110 GLU A CA 1
ATOM 836 C C . GLU A 1 110 ? -12.979 6.598 30.140 1.00 91.50 110 GLU A C 1
ATOM 838 O O . GLU A 1 110 ? -12.305 6.813 31.143 1.00 91.50 110 GLU A O 1
ATOM 843 N N . HIS A 1 111 ? -14.051 5.800 30.163 1.00 90.31 111 HIS A N 1
ATOM 844 C CA . HIS A 1 111 ? -14.525 5.142 31.383 1.00 90.31 111 HIS A CA 1
ATOM 845 C C . HIS A 1 111 ? -13.632 3.979 31.826 1.00 90.31 111 HIS A C 1
ATOM 847 O O . HIS A 1 111 ? -13.703 3.557 32.978 1.00 90.31 111 HIS A O 1
ATOM 853 N N . GLU A 1 112 ? -12.819 3.450 30.912 1.00 88.19 112 GLU A N 1
ATOM 854 C CA . GLU A 1 112 ? -11.972 2.275 31.140 1.00 88.19 112 GLU A CA 1
ATOM 855 C C . GLU A 1 112 ? -10.488 2.561 30.909 1.00 88.19 112 GLU A C 1
ATOM 857 O O . GLU A 1 112 ? -9.674 1.662 31.100 1.00 88.19 112 GLU A O 1
ATOM 862 N N . ASP A 1 113 ? -10.155 3.790 30.494 1.00 92.19 113 ASP A N 1
ATOM 863 C CA . ASP A 1 113 ? -8.829 4.193 30.023 1.00 92.19 113 ASP A CA 1
ATOM 864 C C . ASP A 1 113 ? -8.232 3.146 29.075 1.00 92.19 113 ASP A C 1
ATOM 866 O O . ASP A 1 113 ? -7.170 2.576 29.321 1.00 92.19 113 ASP A O 1
ATOM 870 N N . ASN A 1 114 ? -8.959 2.830 28.000 1.00 94.00 114 ASN A N 1
ATOM 871 C CA . ASN A 1 114 ? -8.494 1.873 27.004 1.00 94.00 114 ASN A CA 1
ATOM 872 C C . ASN A 1 114 ? -8.632 2.399 25.575 1.00 94.00 114 ASN A C 1
ATOM 874 O O . ASN A 1 114 ? -9.531 3.167 25.232 1.00 94.00 114 ASN A O 1
ATOM 878 N N . THR A 1 115 ? -7.704 1.974 24.727 1.00 96.19 115 THR A N 1
ATOM 879 C CA . THR A 1 115 ? -7.776 2.128 23.278 1.00 96.19 115 THR A CA 1
ATOM 880 C C . THR A 1 115 ? -8.116 0.774 22.672 1.00 96.19 115 THR A C 1
ATOM 882 O O . THR A 1 115 ? -7.444 -0.218 22.960 1.00 96.19 115 THR A O 1
ATOM 885 N N . VAL A 1 116 ? -9.127 0.751 21.806 1.00 95.56 116 VAL A N 1
ATOM 886 C CA . VAL A 1 116 ? -9.601 -0.450 21.113 1.00 95.56 116 VAL A CA 1
ATOM 887 C C . VAL A 1 116 ? -9.455 -0.286 19.606 1.00 95.56 116 VAL A C 1
ATOM 889 O O . VAL A 1 116 ? -9.820 0.750 19.038 1.00 95.56 116 VAL A O 1
ATOM 892 N N . LEU A 1 117 ? -8.907 -1.309 18.956 1.00 96.94 117 LEU A N 1
ATOM 893 C CA . LEU A 1 117 ? -8.706 -1.380 17.510 1.00 96.94 117 LEU A CA 1
ATOM 894 C C . LEU A 1 117 ? -9.418 -2.630 16.997 1.00 96.94 117 LEU A C 1
ATOM 896 O O . LEU A 1 117 ? -9.053 -3.741 17.385 1.00 96.94 117 LEU A O 1
ATOM 900 N N . TYR A 1 118 ? -10.423 -2.461 16.143 1.00 95.00 118 TYR A N 1
ATOM 901 C CA . TYR A 1 118 ? -11.165 -3.587 15.586 1.00 95.00 118 TYR A CA 1
ATOM 902 C C . TYR A 1 118 ? -10.636 -3.946 14.211 1.00 95.00 118 TYR A C 1
ATOM 904 O O . TYR A 1 118 ? -10.297 -3.088 13.405 1.00 95.00 118 TYR A O 1
ATOM 912 N N . PHE A 1 119 ? -10.629 -5.229 13.907 1.00 94.06 119 PHE A N 1
ATOM 913 C CA . PHE A 1 119 ? -10.257 -5.756 12.611 1.00 94.06 119 PHE A CA 1
ATOM 914 C C . PHE A 1 119 ? -11.329 -6.717 12.139 1.00 94.06 119 PHE A C 1
ATOM 916 O O . PHE A 1 119 ? -11.950 -7.406 12.947 1.00 94.06 119 PHE A O 1
ATOM 923 N N . ARG A 1 120 ? -11.520 -6.788 10.827 1.00 91.50 120 ARG A N 1
ATOM 924 C CA . ARG A 1 120 ? -12.469 -7.676 10.180 1.00 91.50 120 ARG A CA 1
ATOM 925 C C . ARG A 1 120 ? -11.782 -8.529 9.129 1.00 91.50 120 ARG A C 1
ATOM 927 O O . ARG A 1 120 ? -11.097 -8.017 8.247 1.00 91.50 120 ARG A O 1
ATOM 934 N N . ASP A 1 121 ? -12.040 -9.822 9.188 1.00 88.88 121 ASP A N 1
ATOM 935 C CA . ASP A 1 121 ? -11.818 -10.742 8.088 1.00 88.88 121 ASP A CA 1
ATOM 936 C C . ASP A 1 121 ? -13.128 -10.874 7.300 1.00 88.88 121 ASP A C 1
ATOM 938 O O . ASP A 1 121 ? -14.118 -11.436 7.774 1.00 88.88 121 ASP A O 1
ATOM 942 N N . ALA A 1 122 ? -13.154 -10.308 6.092 1.00 72.12 122 ALA A N 1
ATOM 943 C CA . ALA A 1 122 ? -14.320 -10.379 5.214 1.00 72.12 122 ALA A CA 1
ATOM 944 C C . ALA A 1 122 ? -14.538 -11.786 4.625 1.00 72.12 122 ALA A C 1
ATOM 946 O O . ALA A 1 122 ? -15.633 -12.077 4.144 1.00 72.12 122 ALA A O 1
ATOM 947 N N . HIS A 1 123 ? -13.520 -12.646 4.671 1.00 76.94 123 HIS A N 1
ATOM 948 C CA . HIS A 1 123 ? -13.499 -13.956 4.029 1.00 76.94 123 HIS A CA 1
ATOM 949 C C . HIS A 1 123 ? -13.731 -15.112 5.009 1.00 76.94 123 HIS A C 1
ATOM 951 O O . HIS A 1 123 ? -13.971 -16.237 4.567 1.00 76.94 123 HIS A O 1
ATOM 957 N N . HIS A 1 124 ? -13.733 -14.860 6.323 1.00 79.06 124 HIS A N 1
ATOM 958 C CA . HIS A 1 124 ? -13.974 -15.915 7.304 1.00 79.06 124 HIS A CA 1
ATOM 959 C C . HIS A 1 124 ? -15.371 -16.535 7.127 1.00 79.06 124 HIS A C 1
ATOM 961 O O . HIS A 1 124 ? -16.393 -15.840 7.053 1.00 79.06 124 HIS A O 1
ATOM 967 N N . THR A 1 125 ? -15.444 -17.863 7.089 1.00 74.44 125 THR A N 1
ATOM 968 C CA . THR A 1 125 ? -16.686 -18.603 6.804 1.00 74.44 125 THR A CA 1
ATOM 969 C C . THR A 1 125 ? -17.694 -18.530 7.949 1.00 74.44 125 THR A C 1
ATOM 971 O O . THR A 1 125 ? -18.897 -18.508 7.704 1.00 74.44 125 THR A O 1
ATOM 974 N N . VAL A 1 126 ? -17.216 -18.421 9.192 1.00 74.62 126 VAL A N 1
ATOM 975 C CA . VAL A 1 126 ? -18.053 -18.310 10.397 1.00 74.62 126 VAL A CA 1
ATOM 976 C C . VAL A 1 126 ? -18.210 -16.836 10.803 1.00 74.62 126 VAL A C 1
ATOM 978 O O . VAL A 1 126 ? -17.212 -16.235 11.213 1.00 74.62 126 VAL A O 1
ATOM 981 N N . PRO A 1 127 ? -19.421 -16.240 10.735 1.00 70.06 127 PRO A N 1
ATOM 982 C CA . PRO A 1 127 ? -19.638 -14.818 11.018 1.00 70.06 127 PRO A CA 1
ATOM 983 C C . PRO A 1 127 ? -19.205 -14.366 12.415 1.00 70.06 127 PRO A C 1
ATOM 985 O O . PRO A 1 127 ? -18.624 -13.294 12.550 1.00 70.06 127 PRO A O 1
ATOM 988 N N . SER A 1 128 ? -19.408 -15.202 13.439 1.00 69.19 128 SER A N 1
ATOM 989 C CA . SER A 1 128 ? -19.037 -14.898 14.830 1.00 69.19 128 SER A CA 1
ATOM 990 C C . SER A 1 128 ? -17.529 -14.759 15.061 1.00 69.19 128 SER A C 1
ATOM 992 O O . SER A 1 128 ? -17.125 -14.272 16.110 1.00 69.19 128 SER A O 1
ATOM 994 N N . TYR A 1 129 ? -16.703 -15.185 14.101 1.00 73.69 129 TYR A N 1
ATOM 995 C CA . TYR A 1 129 ? -15.239 -15.143 14.172 1.00 73.69 129 TYR A CA 1
ATOM 996 C C . TYR A 1 129 ? -14.619 -14.196 13.143 1.00 73.69 129 TYR A C 1
ATOM 998 O O . TYR A 1 129 ? -13.404 -14.153 12.986 1.00 73.69 129 TYR A O 1
ATOM 1006 N N . ARG A 1 130 ? -15.443 -13.396 12.456 1.00 86.38 130 ARG A N 1
ATOM 1007 C CA . ARG A 1 130 ? -14.970 -12.417 11.468 1.00 86.38 130 ARG A CA 1
ATOM 1008 C C . ARG A 1 130 ? -14.252 -11.234 12.086 1.00 86.38 130 ARG A C 1
ATOM 1010 O O . ARG A 1 130 ? -13.706 -10.434 11.334 1.00 86.38 130 ARG A O 1
ATOM 1017 N N . ARG A 1 131 ? -14.287 -11.068 13.408 1.00 91.75 131 ARG A N 1
ATOM 1018 C CA . ARG A 1 131 ? -13.836 -9.842 14.052 1.00 91.75 131 ARG A CA 1
ATOM 1019 C C . ARG A 1 131 ? -12.866 -10.098 15.191 1.00 91.75 131 ARG A C 1
ATOM 1021 O O . ARG A 1 131 ? -13.100 -10.951 16.046 1.00 91.75 131 ARG A O 1
ATOM 1028 N N . LEU A 1 132 ? -11.797 -9.317 15.184 1.00 93.81 132 LEU A N 1
ATOM 1029 C CA . LEU A 1 132 ? -10.753 -9.310 16.195 1.00 93.81 132 LEU A CA 1
ATOM 1030 C C . LEU A 1 132 ? -10.672 -7.913 16.804 1.00 93.81 132 LEU A C 1
ATOM 1032 O O . LEU A 1 132 ? -10.702 -6.918 16.085 1.00 93.81 132 LEU A O 1
ATOM 1036 N N . GLU A 1 133 ? -10.540 -7.841 18.115 1.00 95.12 133 GLU A N 1
ATOM 1037 C CA . GLU A 1 133 ? -10.251 -6.629 18.862 1.00 95.12 133 GLU A CA 1
ATOM 1038 C C . GLU A 1 133 ? -8.840 -6.718 19.446 1.00 95.12 133 GLU A C 1
ATOM 1040 O O . GLU A 1 133 ? -8.467 -7.720 20.056 1.00 95.12 133 GLU A O 1
ATOM 1045 N N . LEU A 1 134 ? -8.059 -5.653 19.284 1.00 96.25 134 LEU A N 1
ATOM 1046 C CA . LEU A 1 134 ? -6.916 -5.383 20.147 1.00 96.25 134 LEU A CA 1
ATOM 1047 C C . LEU A 1 134 ? -7.345 -4.340 21.175 1.00 96.25 134 LEU A C 1
ATOM 1049 O O . LEU A 1 134 ? -7.658 -3.209 20.798 1.00 96.25 134 LEU A O 1
ATOM 1053 N N . ILE A 1 135 ? -7.332 -4.716 22.452 1.00 95.00 135 ILE A N 1
ATOM 1054 C CA . ILE A 1 135 ? -7.680 -3.839 23.574 1.00 95.00 135 ILE A CA 1
ATOM 1055 C C . ILE A 1 135 ? -6.438 -3.568 24.414 1.00 95.00 135 ILE A C 1
ATOM 1057 O O . ILE A 1 135 ? -5.773 -4.492 24.879 1.00 95.00 135 ILE A O 1
ATOM 1061 N N . SER A 1 136 ? -6.111 -2.295 24.609 1.00 96.00 136 SER A N 1
ATOM 1062 C CA . SER A 1 136 ? -4.938 -1.873 25.374 1.00 96.00 136 SER A CA 1
ATOM 1063 C C . SER A 1 136 ? -5.313 -0.821 26.399 1.00 96.00 136 SER A C 1
ATOM 1065 O O . SER A 1 136 ? -6.013 0.131 26.062 1.00 96.00 136 SER A O 1
ATOM 1067 N N . ALA A 1 137 ? -4.780 -0.939 27.615 1.00 93.88 137 ALA A N 1
ATOM 1068 C CA . ALA A 1 137 ? -4.858 0.130 28.606 1.00 93.88 137 ALA A CA 1
ATOM 1069 C C . ALA A 1 137 ? -4.056 1.356 28.132 1.00 93.88 137 ALA A C 1
ATOM 1071 O O . ALA A 1 137 ? -2.979 1.203 27.552 1.00 93.88 137 ALA A O 1
ATOM 1072 N N . GLY A 1 138 ? -4.579 2.553 28.381 1.00 93.75 138 GLY A N 1
ATOM 1073 C CA . GLY A 1 138 ? -4.004 3.835 28.000 1.00 93.75 138 GLY A CA 1
ATOM 1074 C C . GLY A 1 138 ? -4.500 4.397 26.665 1.00 93.75 138 GLY A C 1
ATOM 1075 O O . GLY A 1 138 ? -5.239 3.777 25.888 1.00 93.75 138 GLY A O 1
ATOM 1076 N N . ARG A 1 139 ? -4.051 5.624 26.378 1.00 94.94 139 ARG A N 1
ATOM 1077 C CA . ARG A 1 139 ? -4.475 6.421 25.222 1.00 94.94 139 ARG A CA 1
ATOM 1078 C C . ARG A 1 139 ? -3.400 6.476 24.135 1.00 94.94 139 ARG A C 1
ATOM 1080 O O . ARG A 1 139 ? -2.356 7.098 24.317 1.00 94.94 139 ARG A O 1
ATOM 1087 N N . PHE A 1 140 ? -3.703 5.933 22.952 1.00 96.25 140 PHE A N 1
ATOM 1088 C CA . PHE A 1 140 ? -2.776 5.897 21.806 1.00 96.25 140 PHE A CA 1
ATOM 1089 C C . PHE A 1 140 ? -3.317 6.668 20.591 1.00 96.25 140 PHE A C 1
ATOM 1091 O O . PHE A 1 140 ? -3.649 6.070 19.565 1.00 96.25 140 PHE A O 1
ATOM 1098 N N . PRO A 1 141 ? -3.396 8.011 20.648 1.00 95.44 141 PRO A N 1
ATOM 1099 C CA . PRO A 1 141 ? -4.115 8.801 19.648 1.00 95.44 141 PRO A CA 1
ATOM 1100 C C . PRO A 1 141 ? -3.518 8.684 18.240 1.00 95.44 141 PRO A C 1
ATOM 1102 O O . PRO A 1 141 ? -4.263 8.683 17.261 1.00 95.44 141 PRO A O 1
ATOM 1105 N N . ARG A 1 142 ? -2.190 8.540 18.115 1.00 94.81 142 ARG A N 1
ATOM 1106 C CA . ARG A 1 142 ? -1.523 8.364 16.812 1.00 94.81 142 ARG A CA 1
ATOM 1107 C C . ARG A 1 142 ? -1.864 7.017 16.169 1.00 94.81 142 ARG A C 1
ATOM 1109 O O . ARG A 1 142 ? -2.253 6.994 15.005 1.00 94.81 142 ARG A O 1
ATOM 1116 N N . VAL A 1 143 ? -1.772 5.925 16.934 1.00 95.75 143 VAL A N 1
ATOM 1117 C CA . VAL A 1 143 ? -2.097 4.570 16.455 1.00 95.75 143 VAL A CA 1
ATOM 1118 C C . VAL A 1 143 ? -3.580 4.475 16.102 1.00 95.75 143 VAL A C 1
ATOM 1120 O O . VAL A 1 143 ? -3.923 4.015 15.015 1.00 95.75 143 VAL A O 1
ATOM 1123 N N . LEU A 1 144 ? -4.454 4.993 16.973 1.00 95.38 144 LEU A N 1
ATOM 1124 C CA . LEU A 1 144 ? -5.895 5.015 16.741 1.00 95.38 144 LEU A CA 1
ATOM 1125 C C . LEU A 1 144 ? -6.259 5.832 15.493 1.00 95.38 144 LEU A C 1
ATOM 1127 O O . LEU A 1 144 ? -7.034 5.367 14.666 1.00 95.38 144 LEU A O 1
ATOM 1131 N N . THR A 1 145 ? -5.669 7.016 15.305 1.00 94.00 145 THR A N 1
ATOM 1132 C CA . THR A 1 145 ? -5.929 7.842 14.112 1.00 94.00 145 THR A CA 1
ATOM 1133 C C . THR A 1 145 ? -5.505 7.130 12.828 1.00 94.00 145 THR A C 1
ATOM 1135 O O . THR A 1 145 ? -6.250 7.150 11.849 1.00 94.00 145 THR A O 1
ATOM 1138 N N . ALA A 1 146 ? -4.334 6.484 12.819 1.00 91.06 146 ALA A N 1
ATOM 1139 C CA . ALA A 1 146 ? -3.877 5.702 11.669 1.00 91.06 146 ALA A CA 1
ATOM 1140 C C . ALA A 1 146 ? -4.834 4.538 11.362 1.00 91.06 146 ALA A C 1
ATOM 1142 O O . ALA A 1 146 ? -5.235 4.350 10.216 1.00 91.06 146 ALA A O 1
ATOM 1143 N N . HIS A 1 147 ? -5.263 3.816 12.399 1.00 94.31 147 HIS A N 1
ATOM 1144 C CA . HIS A 1 147 ? -6.209 2.711 12.281 1.00 94.31 147 HIS A CA 1
ATOM 1145 C C . HIS A 1 147 ? -7.578 3.153 11.745 1.00 94.31 147 HIS A C 1
ATOM 1147 O O . HIS A 1 147 ? -8.100 2.552 10.807 1.00 94.31 147 HIS A O 1
ATOM 1153 N N . LEU A 1 148 ? -8.137 4.243 12.278 1.00 91.81 148 LEU A N 1
ATOM 1154 C CA . LEU A 1 148 ? -9.440 4.751 11.848 1.00 91.81 148 LEU A CA 1
ATOM 1155 C C . LEU A 1 148 ? -9.430 5.231 10.393 1.00 91.81 148 LEU A C 1
ATOM 1157 O O . LEU A 1 148 ? -10.384 4.959 9.664 1.00 91.81 148 LEU A O 1
ATOM 1161 N N . ARG A 1 149 ? -8.345 5.878 9.945 1.00 86.94 149 ARG A N 1
ATOM 1162 C CA . ARG A 1 149 ? -8.178 6.285 8.538 1.00 86.94 149 ARG A CA 1
ATOM 1163 C C . ARG A 1 149 ? -8.253 5.097 7.586 1.00 86.94 149 ARG A C 1
ATOM 1165 O O . ARG A 1 149 ? -8.905 5.193 6.555 1.00 86.94 149 ARG A O 1
ATOM 1172 N N . GLU A 1 150 ? -7.629 3.979 7.937 1.00 84.19 150 GLU A N 1
ATOM 1173 C CA . GLU A 1 150 ? -7.652 2.772 7.103 1.00 84.19 150 GLU A CA 1
ATOM 1174 C C . GLU A 1 150 ? -8.968 1.987 7.211 1.00 84.19 150 GLU A C 1
ATOM 1176 O O . GLU A 1 150 ? -9.315 1.254 6.288 1.00 84.19 150 GLU A O 1
ATOM 1181 N N . SER A 1 151 ? -9.732 2.170 8.293 1.00 81.81 151 SER A N 1
ATOM 1182 C CA . SER A 1 151 ? -11.057 1.552 8.450 1.00 81.81 151 SER A CA 1
ATOM 1183 C C . SER A 1 151 ? -12.171 2.253 7.667 1.00 81.81 151 SER A C 1
ATOM 1185 O O . SER A 1 151 ? -13.221 1.668 7.397 1.00 81.81 151 SER A O 1
ATOM 1187 N N . ALA A 1 152 ? -11.964 3.517 7.292 1.00 82.44 152 ALA A N 1
ATOM 1188 C CA . ALA A 1 152 ? -12.962 4.291 6.574 1.00 82.44 152 ALA A CA 1
ATOM 1189 C C . ALA A 1 152 ? -13.055 3.821 5.114 1.00 82.44 152 ALA A C 1
ATOM 1191 O O . ALA A 1 152 ? -12.136 4.025 4.318 1.00 82.44 152 ALA A O 1
ATOM 1192 N N . ALA A 1 153 ? -14.203 3.250 4.736 1.00 80.00 153 ALA A N 1
ATOM 1193 C CA . ALA A 1 153 ? -14.448 2.764 3.375 1.00 80.00 153 ALA A CA 1
ATOM 1194 C C . ALA A 1 153 ? -14.181 3.838 2.304 1.00 80.00 153 ALA A C 1
ATOM 1196 O O . ALA A 1 153 ? -13.602 3.533 1.264 1.00 80.00 153 ALA A O 1
ATOM 1197 N N . GLY A 1 154 ? -14.530 5.101 2.585 1.00 83.50 154 GLY A N 1
ATOM 1198 C CA . GLY A 1 154 ? -14.249 6.231 1.695 1.00 83.50 154 GLY A CA 1
ATOM 1199 C C . GLY A 1 154 ? -12.753 6.479 1.486 1.00 83.50 154 GLY A C 1
ATOM 1200 O O . GLY A 1 154 ? -12.316 6.643 0.351 1.00 83.50 154 GLY A O 1
ATOM 1201 N N . THR A 1 155 ? -11.945 6.437 2.549 1.00 82.00 155 THR A N 1
ATOM 1202 C CA . THR A 1 155 ? -10.483 6.579 2.452 1.00 82.00 155 THR A CA 1
ATOM 1203 C C . THR A 1 155 ? -9.860 5.409 1.699 1.00 82.00 155 THR A C 1
ATOM 1205 O O . THR A 1 155 ? -8.983 5.620 0.864 1.00 82.00 155 THR A O 1
ATOM 1208 N N . ARG A 1 156 ? -10.346 4.184 1.929 1.00 82.12 156 ARG A N 1
ATOM 1209 C CA . ARG A 1 156 ? -9.888 2.999 1.195 1.00 82.12 156 ARG A CA 1
ATOM 1210 C C . ARG A 1 156 ? -10.223 3.085 -0.294 1.00 82.12 156 ARG A C 1
ATOM 1212 O O . ARG A 1 156 ? -9.349 2.846 -1.122 1.00 82.12 156 ARG A O 1
ATOM 1219 N N . LEU A 1 157 ? -11.460 3.448 -0.636 1.00 84.69 157 LEU A N 1
ATOM 1220 C CA . LEU A 1 157 ? -11.880 3.625 -2.026 1.00 84.69 157 LEU A CA 1
ATOM 1221 C C . LEU A 1 157 ? -11.078 4.737 -2.707 1.00 84.69 157 LEU A C 1
ATOM 1223 O O . LEU A 1 157 ? -10.620 4.551 -3.829 1.00 84.69 157 LEU A O 1
ATOM 1227 N N . LEU A 1 158 ? -10.846 5.855 -2.015 1.00 87.94 158 LEU A N 1
ATOM 1228 C CA . LEU A 1 158 ? -9.973 6.918 -2.508 1.00 87.94 158 LEU A CA 1
ATOM 1229 C C . LEU A 1 158 ? -8.559 6.395 -2.783 1.00 87.94 158 LEU A C 1
ATOM 1231 O O . LEU A 1 158 ? -8.040 6.623 -3.869 1.00 87.94 158 LEU A O 1
ATOM 1235 N N . GLY A 1 159 ? -7.975 5.626 -1.861 1.00 86.31 159 GLY A N 1
ATOM 1236 C CA . GLY A 1 159 ? -6.680 4.972 -2.064 1.00 86.31 159 GLY A CA 1
ATOM 1237 C C . GLY A 1 159 ? -6.642 4.134 -3.345 1.00 86.31 159 GLY A C 1
ATOM 1238 O O . GLY A 1 159 ? -5.759 4.335 -4.175 1.00 86.31 159 GLY A O 1
ATOM 1239 N N . LEU A 1 160 ? -7.650 3.281 -3.560 1.00 88.19 160 LEU A N 1
ATOM 1240 C CA . LEU A 1 160 ? -7.774 2.465 -4.775 1.00 88.19 160 LEU A CA 1
ATOM 1241 C C . LEU A 1 160 ? -7.895 3.319 -6.048 1.00 88.19 160 LEU A C 1
ATOM 1243 O O . LEU A 1 160 ? -7.194 3.059 -7.021 1.00 88.19 160 LEU A O 1
ATOM 1247 N N . MET A 1 161 ? -8.729 4.364 -6.037 1.00 91.25 161 MET A N 1
ATOM 1248 C CA . MET A 1 161 ? -8.893 5.270 -7.186 1.00 91.25 161 MET A CA 1
ATOM 1249 C C . MET A 1 161 ? -7.602 6.029 -7.518 1.00 91.25 161 MET A C 1
ATOM 1251 O O . MET A 1 161 ? -7.300 6.272 -8.683 1.00 91.25 161 MET A O 1
ATOM 1255 N N . THR A 1 162 ? -6.830 6.398 -6.496 1.00 91.06 162 THR A N 1
ATOM 1256 C CA . THR A 1 162 ? -5.576 7.155 -6.649 1.00 91.06 162 THR A CA 1
ATOM 1257 C C . THR A 1 162 ? -4.348 6.283 -6.908 1.00 91.06 162 THR A C 1
ATOM 1259 O O . THR A 1 162 ? -3.276 6.821 -7.178 1.00 91.06 162 THR A O 1
ATOM 1262 N N . GLY A 1 163 ? -4.482 4.951 -6.901 1.00 92.88 163 GLY A N 1
ATOM 1263 C CA . GLY A 1 163 ? -3.377 4.024 -7.180 1.00 92.88 163 GLY A CA 1
ATOM 1264 C C . GLY A 1 163 ? -2.713 4.261 -8.542 1.00 92.88 163 GLY A C 1
ATOM 1265 O O . GLY A 1 163 ? -1.508 4.076 -8.689 1.00 92.88 163 GLY A O 1
ATOM 1266 N N . ALA A 1 164 ? -3.469 4.787 -9.507 1.00 94.19 164 ALA A N 1
ATOM 1267 C CA . ALA A 1 164 ? -2.968 5.174 -10.821 1.00 94.19 164 ALA A CA 1
ATOM 1268 C C . ALA A 1 164 ? -1.835 6.226 -10.751 1.00 94.19 164 ALA A C 1
ATOM 1270 O O . ALA A 1 164 ? -0.900 6.197 -11.553 1.00 94.19 164 ALA A O 1
ATOM 1271 N N . TRP A 1 165 ? -1.868 7.120 -9.754 1.00 96.38 165 TRP A N 1
ATOM 1272 C CA . TRP A 1 165 ? -0.811 8.110 -9.526 1.00 96.38 165 TRP A CA 1
ATOM 1273 C C . TRP A 1 165 ? 0.480 7.464 -9.034 1.00 96.38 165 TRP A C 1
ATOM 1275 O O . TRP A 1 165 ? 1.559 7.893 -9.436 1.00 96.38 165 TRP A O 1
ATOM 1285 N N . ALA A 1 166 ? 0.383 6.412 -8.215 1.00 97.31 166 ALA A N 1
ATOM 1286 C CA . ALA A 1 166 ? 1.545 5.654 -7.768 1.00 97.31 166 ALA A CA 1
ATOM 1287 C C . ALA A 1 166 ? 2.215 4.951 -8.955 1.00 97.31 166 ALA A C 1
ATOM 1289 O O . ALA A 1 166 ? 3.421 5.098 -9.139 1.00 97.31 166 ALA A O 1
ATOM 1290 N N . THR A 1 167 ? 1.438 4.284 -9.818 1.00 97.50 167 THR A N 1
ATOM 1291 C CA . THR A 1 167 ? 1.957 3.657 -11.047 1.00 97.50 167 THR A CA 1
ATOM 1292 C C . THR A 1 167 ? 2.701 4.666 -11.926 1.00 97.50 167 THR A C 1
ATOM 1294 O O . THR A 1 167 ? 3.823 4.399 -12.352 1.00 97.50 167 THR A O 1
ATOM 1297 N N . GLN A 1 168 ? 2.124 5.851 -12.151 1.00 98.31 168 GLN A N 1
ATOM 1298 C CA . GLN A 1 168 ? 2.768 6.903 -12.946 1.00 98.31 168 GLN A CA 1
ATOM 1299 C C . GLN A 1 168 ? 4.005 7.502 -12.268 1.00 98.31 168 GLN A C 1
ATOM 1301 O O . GLN A 1 168 ? 5.001 7.754 -12.939 1.00 98.31 168 GLN A O 1
ATOM 1306 N N . ALA A 1 169 ? 3.991 7.703 -10.949 1.00 98.50 169 ALA A N 1
ATOM 1307 C CA . ALA A 1 169 ? 5.151 8.214 -10.219 1.00 98.50 169 ALA A CA 1
ATOM 1308 C C . ALA A 1 169 ? 6.342 7.244 -10.275 1.00 98.50 169 ALA A C 1
ATOM 1310 O O . ALA A 1 169 ? 7.477 7.673 -10.490 1.00 98.50 169 ALA A O 1
ATOM 1311 N N . ILE A 1 170 ? 6.081 5.942 -10.132 1.00 98.56 170 ILE A N 1
ATOM 1312 C CA . ILE A 1 170 ? 7.088 4.880 -10.263 1.00 98.56 170 ILE A CA 1
ATOM 1313 C C . ILE A 1 170 ? 7.649 4.864 -11.691 1.00 98.56 170 ILE A C 1
ATOM 1315 O O . ILE A 1 170 ? 8.866 4.860 -11.877 1.00 98.56 170 ILE A O 1
ATOM 1319 N N . ALA A 1 171 ? 6.782 4.925 -12.705 1.00 98.44 171 ALA A N 1
ATOM 1320 C CA . ALA A 1 171 ? 7.203 4.958 -14.102 1.00 98.44 171 ALA A CA 1
ATOM 1321 C C . ALA A 1 171 ? 8.004 6.222 -14.452 1.00 98.44 171 ALA A C 1
ATOM 1323 O O . ALA A 1 171 ? 8.997 6.137 -15.174 1.00 98.44 171 ALA A O 1
ATOM 1324 N N . ALA A 1 172 ? 7.637 7.382 -13.902 1.00 98.62 172 ALA A N 1
ATOM 1325 C CA . ALA A 1 172 ? 8.399 8.618 -14.054 1.00 98.62 172 ALA A CA 1
ATOM 1326 C C . ALA A 1 172 ? 9.800 8.488 -13.438 1.00 98.62 172 ALA A C 1
ATOM 1328 O O . ALA A 1 172 ? 10.786 8.828 -14.087 1.00 98.62 172 ALA A O 1
ATOM 1329 N N . ALA A 1 173 ? 9.911 7.925 -12.230 1.00 98.50 173 ALA A N 1
ATOM 1330 C CA . ALA A 1 173 ? 11.202 7.660 -11.596 1.00 98.50 173 ALA A CA 1
ATOM 1331 C C . ALA A 1 173 ? 12.075 6.704 -12.431 1.00 98.50 173 ALA A C 1
ATOM 1333 O O . ALA A 1 173 ? 13.260 6.971 -12.631 1.00 98.50 173 ALA A O 1
ATOM 1334 N N . ALA A 1 174 ? 11.485 5.629 -12.963 1.00 98.19 174 ALA A N 1
ATOM 1335 C CA . ALA A 1 174 ? 12.152 4.666 -13.842 1.00 98.19 174 ALA A CA 1
ATOM 1336 C C . ALA A 1 174 ? 12.610 5.293 -15.174 1.00 98.19 174 ALA A C 1
ATOM 1338 O O . ALA A 1 174 ? 13.721 5.027 -15.646 1.00 98.19 174 ALA A O 1
ATOM 1339 N N . THR A 1 175 ? 11.773 6.153 -15.762 1.00 98.06 175 THR A N 1
ATOM 1340 C CA . THR A 1 175 ? 12.058 6.876 -17.013 1.00 98.06 175 THR A CA 1
ATOM 1341 C C . THR A 1 175 ? 13.229 7.832 -16.827 1.00 98.06 175 THR A C 1
ATOM 1343 O O . THR A 1 175 ? 14.171 7.812 -17.612 1.00 98.06 175 THR A O 1
ATOM 1346 N N . LEU A 1 176 ? 13.217 8.604 -15.737 1.00 98.25 176 LEU A N 1
ATOM 1347 C CA . LEU A 1 176 ? 14.285 9.538 -15.371 1.00 98.25 176 LEU A CA 1
ATOM 1348 C C . LEU A 1 176 ? 15.557 8.840 -14.867 1.00 98.25 176 LEU A C 1
ATOM 1350 O O . LEU A 1 176 ? 16.518 9.519 -14.513 1.00 98.25 176 LEU A O 1
ATOM 1354 N N . ARG A 1 177 ? 15.550 7.502 -14.768 1.00 97.81 177 ARG A N 1
ATOM 1355 C CA . ARG A 1 177 ? 16.606 6.701 -14.128 1.00 97.81 177 ARG A CA 1
ATOM 1356 C C . ARG A 1 177 ? 16.994 7.223 -12.744 1.00 97.81 177 ARG A C 1
ATOM 1358 O O . ARG A 1 177 ? 18.146 7.153 -12.320 1.00 97.81 177 ARG A O 1
ATOM 1365 N N . LEU A 1 178 ? 16.010 7.757 -12.025 1.00 98.12 178 LEU A N 1
ATOM 1366 C CA . LEU A 1 178 ? 16.200 8.362 -10.715 1.00 98.12 178 LEU A CA 1
ATOM 1367 C C . LEU A 1 178 ? 16.830 7.383 -9.701 1.00 98.12 178 LEU A C 1
ATOM 1369 O O . LEU A 1 178 ? 17.743 7.808 -8.991 1.00 98.12 178 LEU A O 1
ATOM 1373 N N . PRO A 1 179 ? 16.435 6.091 -9.645 1.00 98.00 179 PRO A N 1
ATOM 1374 C CA . PRO A 1 179 ? 17.102 5.111 -8.788 1.00 98.00 179 PRO A CA 1
ATOM 1375 C C . PRO A 1 179 ? 18.597 4.947 -9.087 1.00 98.00 179 PRO A C 1
ATOM 1377 O O . PRO A 1 179 ? 19.395 4.904 -8.156 1.00 98.00 179 PRO A O 1
ATOM 1380 N N . ASP A 1 180 ? 18.996 4.934 -10.359 1.00 97.75 180 ASP A N 1
ATOM 1381 C CA . ASP A 1 180 ? 20.405 4.784 -10.748 1.00 97.75 180 ASP A CA 1
ATOM 1382 C C . ASP A 1 180 ? 21.235 5.987 -10.267 1.00 97.75 180 ASP A C 1
ATOM 1384 O O . ASP A 1 180 ? 22.328 5.839 -9.717 1.00 97.75 180 ASP A O 1
ATOM 1388 N N . HIS A 1 181 ? 20.690 7.199 -10.409 1.00 97.62 181 HIS A N 1
ATOM 1389 C CA . HIS A 1 181 ? 21.352 8.422 -9.953 1.00 97.62 181 HIS A CA 1
ATOM 1390 C C . HIS A 1 181 ? 21.462 8.508 -8.426 1.00 97.62 181 HIS A C 1
ATOM 1392 O O . HIS A 1 181 ? 22.501 8.933 -7.919 1.00 97.62 181 HIS A O 1
ATOM 1398 N N . LEU A 1 182 ? 20.443 8.053 -7.690 1.00 96.56 182 LEU A N 1
ATOM 1399 C CA . LEU A 1 182 ? 20.410 8.075 -6.221 1.00 96.56 182 LEU A CA 1
ATOM 1400 C C . LEU A 1 182 ? 21.528 7.255 -5.554 1.00 96.56 182 LEU A C 1
ATOM 1402 O O . LEU A 1 182 ? 21.830 7.485 -4.384 1.00 96.56 182 LEU A O 1
ATOM 1406 N N . VAL A 1 183 ? 22.172 6.338 -6.284 1.00 94.19 183 VAL A N 1
ATOM 1407 C CA . VAL A 1 183 ? 23.354 5.596 -5.806 1.00 94.19 183 VAL A CA 1
ATOM 1408 C C . VAL A 1 183 ? 24.577 6.509 -5.653 1.00 94.19 183 VAL A C 1
ATOM 1410 O O . VAL A 1 183 ? 25.424 6.271 -4.796 1.00 94.19 183 VAL A O 1
ATOM 1413 N N . THR A 1 184 ? 24.675 7.563 -6.466 1.00 93.69 184 THR A N 1
ATOM 1414 C CA . THR A 1 184 ? 25.857 8.443 -6.532 1.00 93.69 184 THR A CA 1
ATOM 1415 C C . THR A 1 184 ? 25.576 9.863 -6.051 1.00 93.69 184 THR A C 1
ATOM 1417 O O . THR A 1 184 ? 26.460 10.510 -5.491 1.00 93.69 184 THR A O 1
ATOM 1420 N N . VAL A 1 185 ? 24.348 10.352 -6.229 1.00 94.19 185 VAL A N 1
ATOM 1421 C CA . VAL A 1 185 ? 23.937 11.711 -5.879 1.00 94.19 185 VAL A CA 1
ATOM 1422 C C . VAL A 1 185 ? 22.667 11.648 -5.045 1.00 94.19 185 VAL A C 1
ATOM 1424 O O . VAL A 1 185 ? 21.630 11.216 -5.523 1.00 94.19 185 VAL A O 1
ATOM 1427 N N . SER A 1 186 ? 22.729 12.106 -3.797 1.00 93.38 186 SER A N 1
ATOM 1428 C CA . SER A 1 186 ? 21.597 12.014 -2.864 1.00 93.38 186 SER A CA 1
ATOM 1429 C C . SER A 1 186 ? 20.936 13.354 -2.542 1.00 93.38 186 SER A C 1
ATOM 1431 O O . SER A 1 186 ? 19.856 13.369 -1.966 1.00 93.38 186 SER A O 1
ATOM 1433 N N . HIS A 1 187 ? 21.544 14.488 -2.900 1.00 96.00 187 HIS A N 1
ATOM 1434 C CA . HIS A 1 187 ? 20.972 15.814 -2.645 1.00 96.00 187 HIS A CA 1
ATOM 1435 C C . HIS A 1 187 ? 20.150 16.305 -3.846 1.00 96.00 187 HIS A C 1
ATOM 1437 O O . HIS A 1 187 ? 20.502 16.053 -5.002 1.00 96.00 187 HIS A O 1
ATOM 1443 N N . LEU A 1 188 ? 19.067 17.036 -3.573 1.00 96.50 188 LEU A N 1
ATOM 1444 C CA . LEU A 1 188 ? 18.070 17.411 -4.582 1.00 96.50 188 LEU A CA 1
ATOM 1445 C C . LEU A 1 188 ? 18.632 18.233 -5.766 1.00 96.50 188 LEU A C 1
ATOM 1447 O O . LEU A 1 188 ? 18.355 17.850 -6.902 1.00 96.50 188 LEU A O 1
ATOM 1451 N N . PRO A 1 189 ? 19.442 19.296 -5.570 1.00 96.88 189 PRO A N 1
ATOM 1452 C CA . PRO A 1 189 ? 20.023 20.042 -6.691 1.00 96.88 189 PRO A CA 1
ATOM 1453 C C . PRO A 1 189 ? 20.852 19.178 -7.651 1.00 96.88 189 PRO A C 1
ATOM 1455 O O . PRO A 1 189 ? 20.709 19.287 -8.867 1.00 96.88 189 PRO A O 1
ATOM 1458 N N . GLY A 1 190 ? 21.691 18.288 -7.114 1.00 97.31 190 GLY A N 1
ATOM 1459 C CA . GLY A 1 190 ? 22.506 17.385 -7.921 1.00 97.31 190 GLY A CA 1
ATOM 1460 C C . GLY A 1 190 ? 21.665 16.345 -8.658 1.00 97.31 190 GLY A C 1
ATOM 1461 O O . GLY A 1 190 ? 21.934 16.063 -9.822 1.00 97.31 190 GLY A O 1
ATOM 1462 N N . LEU A 1 191 ? 20.619 15.813 -8.018 1.00 97.25 191 LEU A N 1
ATOM 1463 C CA . LEU A 1 191 ? 19.669 14.903 -8.661 1.00 97.25 191 LEU A CA 1
ATOM 1464 C C . LEU A 1 191 ? 18.911 15.583 -9.806 1.00 97.25 191 LEU A C 1
ATOM 1466 O O . LEU A 1 191 ? 18.761 14.997 -10.876 1.00 97.25 191 LEU A O 1
ATOM 1470 N N . ALA A 1 192 ? 18.468 16.825 -9.604 1.00 97.94 192 ALA A N 1
ATOM 1471 C CA . ALA A 1 192 ? 17.787 17.608 -10.630 1.00 97.94 192 ALA A CA 1
ATOM 1472 C C . ALA A 1 192 ? 18.698 17.841 -11.844 1.00 97.94 192 ALA A C 1
ATOM 1474 O O . ALA A 1 192 ? 18.295 17.589 -12.978 1.00 97.94 192 ALA A O 1
ATOM 1475 N N . ALA A 1 193 ? 19.963 18.207 -11.606 1.00 97.94 193 ALA A N 1
ATOM 1476 C CA . ALA A 1 193 ? 20.958 18.351 -12.665 1.00 97.94 193 ALA A CA 1
ATOM 1477 C C . ALA A 1 193 ? 21.240 17.024 -13.393 1.00 97.94 193 ALA A C 1
ATOM 1479 O O . ALA A 1 193 ? 21.271 16.996 -14.621 1.00 97.94 193 ALA A O 1
ATOM 1480 N N . ALA A 1 194 ? 21.401 15.921 -12.655 1.00 97.31 194 ALA A N 1
ATOM 1481 C CA . ALA A 1 194 ? 21.695 14.606 -13.225 1.00 97.31 194 ALA A CA 1
ATOM 1482 C C . ALA A 1 194 ? 20.537 14.036 -14.061 1.00 97.31 194 ALA A C 1
ATOM 1484 O O . ALA A 1 194 ? 20.774 13.333 -15.038 1.00 97.31 194 ALA A O 1
ATOM 1485 N N . THR A 1 195 ? 19.296 14.359 -13.689 1.00 97.25 195 THR A N 1
ATOM 1486 C CA . THR A 1 195 ? 18.081 13.892 -14.379 1.00 97.25 195 THR A CA 1
ATOM 1487 C C . THR A 1 195 ? 17.536 14.893 -15.400 1.00 97.25 195 THR A C 1
ATOM 1489 O O . THR A 1 195 ? 16.572 14.582 -16.095 1.00 97.25 195 THR A O 1
ATOM 1492 N N . GLY A 1 196 ? 18.125 16.091 -15.503 1.00 97.75 196 GLY A N 1
ATOM 1493 C CA . GLY A 1 196 ? 17.636 17.156 -16.382 1.00 97.75 196 GLY A CA 1
ATOM 1494 C C . GLY A 1 196 ? 16.240 17.663 -15.999 1.00 97.75 196 GLY A C 1
ATOM 1495 O O . GLY A 1 196 ? 15.434 17.960 -16.878 1.00 97.75 196 GLY A O 1
ATOM 1496 N N . THR A 1 197 ? 15.930 17.726 -14.701 1.00 98.44 197 THR A N 1
ATOM 1497 C CA . THR A 1 197 ? 14.596 18.078 -14.187 1.00 98.44 197 THR A CA 1
ATOM 1498 C C . THR A 1 197 ? 14.578 19.396 -13.414 1.00 98.44 197 THR A C 1
ATOM 1500 O O . THR A 1 197 ? 15.601 19.890 -12.943 1.00 98.44 197 THR A O 1
ATOM 1503 N N . ASP A 1 198 ? 13.383 19.974 -13.272 1.00 98.31 198 ASP A N 1
ATOM 1504 C CA . ASP A 1 198 ? 13.132 21.069 -12.335 1.00 98.31 198 ASP A CA 1
ATOM 1505 C C . ASP A 1 198 ? 13.220 20.562 -10.884 1.00 98.31 198 ASP A C 1
ATOM 1507 O O . ASP A 1 198 ? 12.575 19.572 -10.524 1.00 98.31 198 ASP A O 1
ATOM 1511 N N . ALA A 1 199 ? 14.002 21.248 -10.046 1.00 96.94 199 ALA A N 1
ATOM 1512 C CA . ALA A 1 199 ? 14.295 20.801 -8.685 1.00 96.94 199 ALA A CA 1
ATOM 1513 C C . ALA A 1 199 ? 13.043 20.753 -7.795 1.00 96.94 199 ALA A C 1
ATOM 1515 O O . ALA A 1 199 ? 12.872 19.804 -7.027 1.00 96.94 199 ALA A O 1
ATOM 1516 N N . ASP A 1 200 ? 12.133 21.719 -7.924 1.00 97.56 200 ASP A N 1
ATOM 1517 C CA . ASP A 1 200 ? 10.919 21.771 -7.105 1.00 97.56 200 ASP A CA 1
ATOM 1518 C C . ASP A 1 200 ? 9.951 20.639 -7.472 1.00 97.56 200 ASP A C 1
ATOM 1520 O O . ASP A 1 200 ? 9.392 19.958 -6.600 1.00 97.56 200 ASP A O 1
ATOM 1524 N N . SER A 1 201 ? 9.781 20.395 -8.770 1.00 98.19 201 SER A N 1
ATOM 1525 C CA . SER A 1 201 ? 8.962 19.309 -9.307 1.00 98.19 201 SER A CA 1
ATOM 1526 C C . SER A 1 201 ? 9.533 17.939 -8.945 1.00 98.19 201 SER A C 1
ATOM 1528 O O . SER A 1 201 ? 8.789 17.073 -8.472 1.00 98.19 201 SER A O 1
ATOM 1530 N N . LEU A 1 202 ? 10.852 17.754 -9.076 1.00 98.38 202 LEU 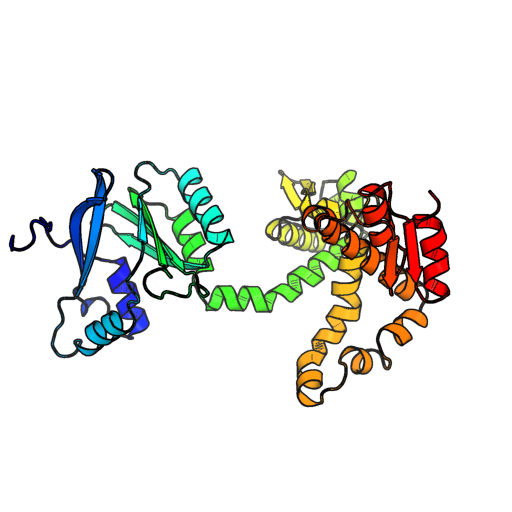A N 1
ATOM 1531 C CA . LEU A 1 202 ? 11.529 16.531 -8.649 1.00 98.38 202 LEU A CA 1
ATOM 1532 C C . LEU A 1 202 ? 11.396 16.322 -7.137 1.00 98.38 202 LEU A C 1
ATOM 1534 O O . LEU A 1 202 ? 11.093 15.216 -6.695 1.00 98.38 202 LEU A O 1
ATOM 1538 N N . GLY A 1 203 ? 11.535 17.382 -6.339 1.00 97.44 203 GLY A N 1
ATOM 1539 C CA . GLY A 1 203 ? 11.343 17.323 -4.892 1.00 97.44 203 GLY A CA 1
ATOM 1540 C C . GLY A 1 203 ? 9.931 16.868 -4.507 1.00 97.44 203 GLY A C 1
ATOM 1541 O O . GLY A 1 203 ? 9.761 16.077 -3.580 1.00 97.44 203 GLY A O 1
ATOM 1542 N N . ARG A 1 204 ? 8.895 17.303 -5.238 1.00 98.00 204 ARG A N 1
ATOM 1543 C CA . ARG A 1 204 ? 7.514 16.820 -5.039 1.00 98.00 204 ARG A CA 1
ATOM 1544 C C . ARG A 1 204 ? 7.370 15.336 -5.370 1.00 98.00 204 ARG A C 1
ATOM 1546 O O . ARG A 1 204 ? 6.723 14.621 -4.605 1.00 98.00 204 ARG A O 1
ATOM 1553 N N . LEU A 1 205 ? 7.968 14.884 -6.473 1.00 98.38 205 LEU A N 1
ATOM 1554 C CA . LEU A 1 205 ? 7.971 13.472 -6.853 1.00 98.38 205 LEU A CA 1
ATOM 1555 C C . LEU A 1 205 ? 8.686 12.622 -5.794 1.00 98.38 205 LEU A C 1
ATOM 1557 O O . LEU A 1 205 ? 8.116 11.642 -5.326 1.00 98.38 205 LEU A O 1
ATOM 1561 N N . LEU A 1 206 ? 9.880 13.027 -5.355 1.00 98.12 206 LEU A N 1
ATOM 1562 C CA . LEU A 1 206 ? 10.658 12.333 -4.326 1.00 98.12 206 LEU A CA 1
ATOM 1563 C C . LEU A 1 206 ? 9.904 12.226 -2.998 1.00 98.12 206 LEU A C 1
ATOM 1565 O O . LEU A 1 206 ? 9.854 11.144 -2.418 1.00 98.12 206 LEU A O 1
ATOM 1569 N N . ARG A 1 207 ? 9.238 13.298 -2.546 1.00 97.31 207 ARG A N 1
ATOM 1570 C CA . ARG A 1 207 ? 8.376 13.236 -1.354 1.00 97.31 207 ARG A CA 1
ATOM 1571 C C . ARG A 1 207 ? 7.238 12.234 -1.522 1.00 97.31 207 ARG A C 1
ATOM 1573 O O . ARG A 1 207 ? 6.947 11.488 -0.594 1.00 97.31 207 ARG A O 1
ATOM 1580 N N . TYR A 1 208 ? 6.606 12.178 -2.694 1.00 97.56 208 TYR A N 1
ATOM 1581 C CA . TYR A 1 208 ? 5.549 11.201 -2.949 1.00 97.56 208 TYR A CA 1
ATOM 1582 C C . TYR A 1 208 ? 6.089 9.763 -2.983 1.00 97.56 208 TYR A C 1
ATOM 1584 O O . TYR A 1 208 ? 5.542 8.895 -2.304 1.00 97.56 208 TYR A O 1
ATOM 1592 N N . LEU A 1 209 ? 7.214 9.524 -3.663 1.00 98.00 209 LEU A N 1
ATOM 1593 C CA . LEU A 1 209 ? 7.921 8.238 -3.664 1.00 98.00 209 LEU A CA 1
ATOM 1594 C C . LEU A 1 209 ? 8.353 7.818 -2.250 1.00 98.00 209 LEU A C 1
ATOM 1596 O O . LEU A 1 209 ? 8.356 6.625 -1.946 1.00 98.00 209 LEU A O 1
ATOM 1600 N N . ALA A 1 210 ? 8.653 8.778 -1.369 1.00 97.12 210 ALA A N 1
ATOM 1601 C CA . ALA A 1 210 ? 8.934 8.507 0.035 1.00 97.12 210 ALA A CA 1
ATOM 1602 C C . ALA A 1 210 ? 7.697 7.991 0.777 1.00 97.12 210 ALA A C 1
ATOM 1604 O O . ALA A 1 210 ? 7.794 7.029 1.534 1.00 97.12 210 ALA A O 1
ATOM 1605 N N . THR A 1 211 ? 6.511 8.555 0.510 1.00 94.12 211 THR A N 1
ATOM 1606 C CA . THR A 1 211 ? 5.259 8.030 1.090 1.00 94.12 211 THR A CA 1
ATOM 1607 C C . THR A 1 211 ? 4.910 6.631 0.595 1.00 94.12 211 THR A C 1
ATOM 1609 O O . THR A 1 211 ? 4.272 5.871 1.318 1.00 94.12 211 THR A O 1
ATOM 1612 N N . LEU A 1 212 ? 5.349 6.286 -0.619 1.00 95.12 212 LEU A N 1
ATOM 1613 C CA . LEU A 1 212 ? 5.210 4.946 -1.180 1.00 95.12 212 LEU A CA 1
ATOM 1614 C C . LEU A 1 212 ? 6.283 3.984 -0.650 1.00 95.12 212 LEU A C 1
ATOM 1616 O O . LEU A 1 212 ? 6.159 2.786 -0.855 1.00 95.12 212 LEU A O 1
ATOM 1620 N N . GLY A 1 213 ? 7.322 4.480 0.030 1.00 96.25 213 GLY A N 1
ATOM 1621 C CA . GLY A 1 213 ? 8.406 3.670 0.583 1.00 96.25 213 GLY A CA 1
ATOM 1622 C C . GLY A 1 213 ? 9.484 3.271 -0.426 1.00 96.25 213 GLY A C 1
ATOM 1623 O O . GLY A 1 213 ? 10.232 2.339 -0.149 1.00 96.25 213 GLY A O 1
ATOM 1624 N N . LEU A 1 214 ? 9.588 3.941 -1.581 1.00 97.81 214 LEU A N 1
ATOM 1625 C CA . LEU A 1 214 ? 10.658 3.700 -2.566 1.00 97.81 214 LEU A CA 1
ATOM 1626 C C . LEU A 1 214 ? 11.945 4.465 -2.227 1.00 97.81 214 LEU A C 1
ATOM 1628 O O . LEU A 1 214 ? 13.050 4.018 -2.526 1.00 97.81 214 LEU A O 1
ATOM 1632 N N . VAL A 1 215 ? 11.807 5.625 -1.592 1.00 97.88 215 VAL A N 1
ATOM 1633 C CA . VAL A 1 215 ? 12.932 6.427 -1.104 1.00 97.88 215 VAL A CA 1
ATOM 1634 C C . VAL A 1 215 ? 12.692 6.809 0.350 1.00 97.88 215 VAL A C 1
ATOM 1636 O O . VAL A 1 215 ? 11.571 6.742 0.848 1.00 97.88 215 VAL A O 1
ATOM 1639 N N . ARG A 1 216 ? 13.741 7.226 1.046 1.00 96.56 216 ARG A N 1
ATOM 1640 C CA . ARG A 1 216 ? 13.647 7.849 2.365 1.00 96.56 216 ARG A CA 1
ATOM 1641 C C . ARG A 1 216 ? 14.387 9.172 2.365 1.00 96.56 216 ARG A C 1
ATOM 1643 O O . ARG A 1 216 ? 15.467 9.280 1.789 1.00 96.56 216 ARG A O 1
ATOM 1650 N N . GLU A 1 217 ? 13.800 10.152 3.028 1.00 94.81 217 GLU A N 1
ATOM 1651 C CA . GLU A 1 217 ? 14.409 11.455 3.263 1.00 94.81 217 GLU A CA 1
ATOM 1652 C C . GLU A 1 217 ? 15.269 11.387 4.534 1.00 94.81 217 GLU A C 1
ATOM 1654 O O . GLU A 1 217 ? 14.834 10.871 5.568 1.00 94.81 217 GLU A O 1
ATOM 1659 N N . VAL A 1 218 ? 16.513 11.855 4.445 1.00 93.00 218 VAL A N 1
ATOM 1660 C CA . VAL A 1 218 ? 17.494 11.891 5.536 1.00 93.00 218 VAL A CA 1
ATOM 1661 C C . VAL A 1 218 ? 18.145 13.271 5.542 1.00 93.00 218 VAL A C 1
ATOM 1663 O O . VAL A 1 218 ? 19.130 13.513 4.844 1.00 93.00 218 VAL A O 1
ATOM 1666 N N . GLY A 1 219 ? 17.572 14.192 6.320 1.00 89.75 219 GLY A N 1
ATOM 1667 C CA . GLY A 1 219 ? 17.926 15.610 6.225 1.00 89.75 219 GLY A CA 1
ATOM 1668 C C . GLY A 1 219 ? 17.604 16.135 4.826 1.00 89.75 219 GLY A C 1
ATOM 1669 O O . GLY A 1 219 ? 16.527 15.861 4.312 1.00 89.75 219 GLY A O 1
ATOM 1670 N N . ASP A 1 220 ? 18.563 16.799 4.184 1.00 87.81 220 ASP A N 1
ATOM 1671 C CA . ASP A 1 220 ? 18.405 17.348 2.827 1.00 87.81 220 ASP A CA 1
ATOM 1672 C C . ASP A 1 220 ? 18.722 16.333 1.706 1.00 87.81 220 ASP A C 1
ATOM 1674 O O . ASP A 1 220 ? 18.905 16.698 0.538 1.00 87.81 220 ASP A O 1
ATOM 1678 N N . HIS A 1 221 ? 18.822 15.048 2.058 1.00 94.50 221 HIS A N 1
ATOM 1679 C CA . HIS A 1 221 ? 19.197 13.967 1.153 1.00 94.50 221 HIS A CA 1
ATOM 1680 C C . HIS A 1 221 ? 18.087 12.927 0.997 1.00 94.50 221 HIS A C 1
ATOM 1682 O O . HIS A 1 221 ? 17.284 12.696 1.898 1.00 94.50 221 HIS A O 1
ATOM 1688 N N . TYR A 1 222 ? 18.103 12.232 -0.135 1.00 97.50 222 TYR A N 1
ATOM 1689 C CA . TYR A 1 222 ? 17.246 11.099 -0.445 1.00 97.50 222 TYR A CA 1
ATOM 1690 C C . TYR A 1 222 ? 18.098 9.850 -0.638 1.00 97.50 222 TYR A C 1
ATOM 1692 O O . TYR A 1 222 ? 19.126 9.884 -1.313 1.00 97.50 222 TYR A O 1
ATOM 1700 N N . LEU A 1 223 ? 17.658 8.740 -0.053 1.00 97.50 223 LEU A N 1
ATOM 1701 C CA . LEU A 1 223 ? 18.284 7.429 -0.197 1.00 97.50 223 LEU A CA 1
ATOM 1702 C C . LEU A 1 223 ? 17.251 6.427 -0.707 1.00 97.50 223 LEU A C 1
ATOM 1704 O O . LEU A 1 223 ? 16.085 6.494 -0.316 1.00 97.50 223 LEU A O 1
ATOM 1708 N N . LEU A 1 224 ? 17.678 5.472 -1.532 1.00 97.75 224 LEU A N 1
ATOM 1709 C CA . LEU A 1 224 ? 16.827 4.347 -1.916 1.00 97.75 224 LEU A CA 1
ATOM 1710 C C . LEU A 1 224 ? 16.512 3.461 -0.709 1.00 97.75 224 LEU A C 1
ATOM 1712 O O . LEU A 1 224 ? 17.336 3.284 0.192 1.00 97.75 224 LEU A O 1
ATOM 1716 N N . THR A 1 225 ? 15.306 2.904 -0.705 1.00 97.69 225 THR A N 1
ATOM 1717 C CA . THR A 1 225 ? 14.968 1.747 0.130 1.00 97.69 225 THR A CA 1
ATOM 1718 C C . THR A 1 225 ? 15.281 0.454 -0.624 1.00 97.69 225 THR A C 1
ATOM 1720 O O . THR A 1 225 ? 15.602 0.483 -1.817 1.00 97.69 225 THR A O 1
ATOM 1723 N N . ASP A 1 226 ? 15.135 -0.692 0.039 1.00 95.00 226 ASP A N 1
ATOM 1724 C CA . ASP A 1 226 ? 15.248 -1.999 -0.621 1.00 95.00 226 ASP A CA 1
ATOM 1725 C C . ASP A 1 226 ? 14.242 -2.113 -1.778 1.00 95.00 226 ASP A C 1
ATOM 1727 O O . ASP A 1 226 ? 14.600 -2.521 -2.879 1.00 95.00 226 ASP A O 1
ATOM 1731 N N . MET A 1 227 ? 13.008 -1.635 -1.573 1.00 95.12 227 MET A N 1
ATOM 1732 C CA . MET A 1 227 ? 11.973 -1.631 -2.610 1.00 95.12 227 MET A CA 1
ATOM 1733 C C . MET A 1 227 ? 12.306 -0.688 -3.772 1.00 95.12 227 MET A C 1
ATOM 1735 O O . MET A 1 227 ? 12.115 -1.052 -4.928 1.00 95.12 227 MET A O 1
ATOM 1739 N N . GLY A 1 228 ? 12.819 0.516 -3.499 1.00 96.62 228 GLY A N 1
ATOM 1740 C CA . GLY A 1 228 ? 13.242 1.432 -4.563 1.00 96.62 228 GLY A CA 1
ATOM 1741 C C . GLY A 1 228 ? 14.442 0.918 -5.357 1.00 96.62 228 GLY A C 1
ATOM 1742 O O . GLY A 1 228 ? 14.548 1.194 -6.551 1.00 96.62 228 GLY A O 1
ATOM 1743 N N . SER A 1 229 ? 15.325 0.147 -4.718 1.00 96.38 229 SER A N 1
ATOM 1744 C CA . SER A 1 229 ? 16.512 -0.430 -5.360 1.00 96.38 229 SER A CA 1
ATOM 1745 C C . SER A 1 229 ? 16.162 -1.445 -6.449 1.00 96.38 229 SER A C 1
ATOM 1747 O O . SER A 1 229 ? 16.928 -1.580 -7.397 1.00 96.38 229 SER A O 1
ATOM 1749 N N . LEU A 1 230 ? 14.980 -2.072 -6.384 1.00 94.69 230 LEU A N 1
ATOM 1750 C CA . LEU A 1 230 ? 14.467 -2.960 -7.436 1.00 94.69 230 LEU A CA 1
ATOM 1751 C C . LEU A 1 230 ? 14.237 -2.243 -8.776 1.00 94.69 230 LEU A C 1
ATOM 1753 O O . LEU A 1 230 ? 14.100 -2.901 -9.799 1.00 94.69 230 LEU A O 1
ATOM 1757 N N . LEU A 1 231 ? 14.177 -0.908 -8.800 1.00 96.62 231 LEU A N 1
ATOM 1758 C CA . LEU A 1 231 ? 14.019 -0.124 -10.031 1.00 96.62 231 LEU A CA 1
ATOM 1759 C C . LEU A 1 231 ? 15.348 0.306 -10.661 1.00 96.62 231 LEU A C 1
ATOM 1761 O O . LEU A 1 231 ? 15.338 1.041 -11.651 1.00 96.62 231 LEU A O 1
ATOM 1765 N N . ARG A 1 232 ? 16.484 -0.092 -10.085 1.00 96.75 232 ARG A N 1
ATOM 1766 C CA . ARG A 1 232 ? 17.793 0.184 -10.675 1.00 96.75 232 ARG A CA 1
ATOM 1767 C C . ARG A 1 232 ? 18.011 -0.662 -11.921 1.00 96.75 232 ARG A C 1
ATOM 1769 O O . ARG A 1 232 ? 17.570 -1.805 -11.969 1.00 96.75 232 ARG A O 1
ATOM 1776 N N . ALA A 1 233 ? 18.688 -0.123 -12.924 1.00 92.94 233 ALA A N 1
ATOM 1777 C CA . ALA A 1 233 ? 18.973 -0.852 -14.160 1.00 92.94 233 ALA A CA 1
ATOM 1778 C C . ALA A 1 233 ? 20.104 -1.888 -14.007 1.00 92.94 233 ALA A C 1
ATOM 1780 O O . ALA A 1 233 ? 20.202 -2.803 -14.814 1.00 92.94 233 ALA A O 1
ATOM 1781 N N . ASP A 1 234 ? 20.956 -1.746 -12.990 1.00 90.19 234 ASP A N 1
ATOM 1782 C CA . ASP A 1 234 ? 22.174 -2.544 -12.794 1.00 90.19 234 ASP A CA 1
ATOM 1783 C C . ASP A 1 234 ? 22.015 -3.706 -11.799 1.00 90.19 234 ASP A C 1
ATOM 1785 O O . ASP A 1 234 ? 23.007 -4.313 -11.397 1.00 90.19 234 ASP A O 1
ATOM 1789 N N . VAL A 1 235 ? 20.783 -4.008 -11.381 1.00 88.25 235 VAL A N 1
ATOM 1790 C CA . VAL A 1 235 ? 20.490 -5.123 -10.473 1.00 88.25 235 VAL A CA 1
ATOM 1791 C C . VAL A 1 235 ? 19.852 -6.283 -11.228 1.00 88.25 235 VAL A C 1
ATOM 1793 O O . VAL A 1 235 ? 18.980 -6.090 -12.080 1.00 88.25 235 VAL A O 1
ATOM 1796 N N . GLU A 1 236 ? 20.268 -7.501 -10.887 1.00 81.38 236 GLU A N 1
ATOM 1797 C CA . GLU A 1 236 ? 19.609 -8.713 -11.363 1.00 81.38 236 GLU A CA 1
ATOM 1798 C C . GLU A 1 236 ? 18.139 -8.715 -10.910 1.00 81.38 236 GLU A C 1
ATOM 1800 O O . GLU A 1 236 ? 17.831 -8.375 -9.766 1.00 81.38 236 GLU A O 1
ATOM 1805 N N . GLY A 1 237 ? 17.220 -9.064 -11.815 1.00 79.06 237 GLY A N 1
ATOM 1806 C CA . GLY A 1 237 ? 15.784 -9.036 -11.524 1.00 79.06 237 GLY A CA 1
ATOM 1807 C C . GLY A 1 237 ? 15.191 -7.626 -11.413 1.00 79.06 237 GLY A C 1
ATOM 1808 O O . GLY A 1 237 ? 14.169 -7.449 -10.748 1.00 79.06 237 GLY A O 1
ATOM 1809 N N . SER A 1 238 ? 15.814 -6.620 -12.042 1.00 91.56 238 SER A N 1
ATOM 1810 C CA . SER A 1 238 ? 15.279 -5.256 -12.098 1.00 91.56 238 SER A CA 1
ATOM 1811 C C . SER A 1 238 ? 13.811 -5.223 -12.534 1.00 91.56 238 SER A C 1
ATOM 1813 O O . SER A 1 238 ? 13.441 -5.733 -13.588 1.00 91.56 238 SER A O 1
ATOM 1815 N N . LEU A 1 239 ? 12.977 -4.530 -11.760 1.00 94.19 239 LEU A N 1
ATOM 1816 C CA . LEU A 1 239 ? 11.572 -4.262 -12.072 1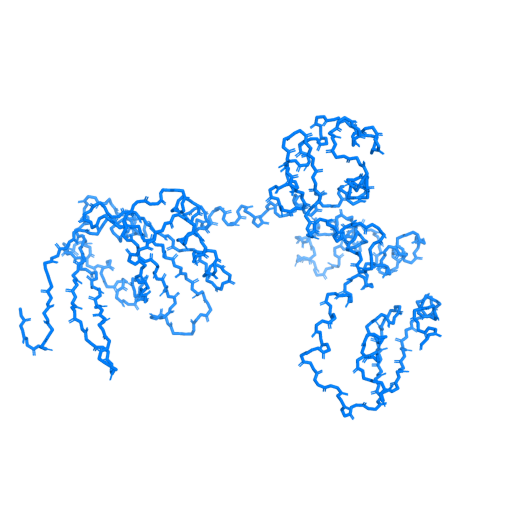.00 94.19 239 LEU A CA 1
ATOM 1817 C C . LEU A 1 239 ? 11.385 -2.975 -12.890 1.00 94.19 239 LEU A C 1
ATOM 1819 O O . LEU A 1 239 ? 10.251 -2.566 -13.156 1.00 94.19 239 LEU A O 1
ATOM 1823 N N . ARG A 1 240 ? 12.474 -2.316 -13.307 1.00 96.38 240 ARG A N 1
ATOM 1824 C CA . ARG A 1 240 ? 12.416 -1.099 -14.129 1.00 96.38 240 ARG A CA 1
ATOM 1825 C C . ARG A 1 240 ? 11.650 -1.306 -15.447 1.00 96.38 240 ARG A C 1
ATOM 1827 O O . ARG A 1 240 ? 10.778 -0.478 -15.724 1.00 96.38 240 ARG A O 1
ATOM 1834 N N . PRO A 1 241 ? 11.890 -2.374 -16.236 1.00 94.94 241 PRO A N 1
ATOM 1835 C CA . PRO A 1 241 ? 11.147 -2.607 -17.478 1.00 94.94 241 PRO A CA 1
ATOM 1836 C C . PRO A 1 241 ? 9.644 -2.773 -17.222 1.00 94.94 241 PRO A C 1
ATOM 1838 O O . PRO A 1 241 ? 8.806 -2.216 -17.933 1.00 94.94 241 PRO A O 1
ATOM 1841 N N . LEU A 1 242 ? 9.299 -3.456 -16.126 1.00 94.25 242 LEU A N 1
ATOM 1842 C CA . LEU A 1 242 ? 7.920 -3.651 -15.692 1.00 94.25 242 LEU A CA 1
ATOM 1843 C C . LEU A 1 242 ? 7.246 -2.317 -15.337 1.00 94.25 242 LEU A C 1
ATOM 1845 O O . LEU A 1 242 ? 6.141 -2.040 -15.801 1.00 94.25 242 LEU A O 1
ATOM 1849 N N . ALA A 1 243 ? 7.927 -1.450 -14.584 1.00 96.75 243 ALA A N 1
ATOM 1850 C CA . ALA A 1 243 ? 7.428 -0.115 -14.255 1.00 96.75 243 ALA A CA 1
ATOM 1851 C C . ALA A 1 243 ? 7.142 0.736 -15.505 1.00 96.75 243 ALA A C 1
ATOM 1853 O O . ALA A 1 243 ? 6.109 1.406 -15.571 1.00 96.75 243 ALA A O 1
ATOM 1854 N N . LEU A 1 244 ? 8.026 0.689 -16.506 1.00 97.31 244 LEU A N 1
ATOM 1855 C CA . LEU A 1 244 ? 7.850 1.405 -17.772 1.00 97.31 244 LEU A CA 1
ATOM 1856 C C . LEU A 1 244 ? 6.675 0.849 -18.587 1.00 97.31 244 LEU A C 1
ATOM 1858 O O . LEU A 1 244 ? 5.896 1.627 -19.136 1.00 97.31 244 LEU A O 1
ATOM 1862 N N . MET A 1 245 ? 6.490 -0.473 -18.621 1.00 95.31 245 MET A N 1
ATOM 1863 C CA . MET A 1 245 ? 5.372 -1.091 -19.335 1.00 95.31 245 MET A CA 1
ATOM 1864 C C . MET A 1 245 ? 4.019 -0.768 -18.673 1.00 95.31 245 MET A C 1
ATOM 1866 O O . MET A 1 245 ? 3.082 -0.317 -19.343 1.00 95.31 245 MET A O 1
ATOM 1870 N N . TYR A 1 246 ? 3.929 -0.919 -17.345 1.00 95.38 246 TYR A N 1
ATOM 1871 C CA . TYR A 1 246 ? 2.711 -0.636 -16.578 1.00 95.38 246 TYR A CA 1
ATOM 1872 C C . TYR A 1 246 ? 2.361 0.846 -16.512 1.00 95.38 246 TYR A C 1
ATOM 1874 O O . TYR A 1 246 ? 1.176 1.161 -16.470 1.00 95.38 246 TYR A O 1
ATOM 1882 N N . GLY A 1 247 ? 3.345 1.750 -16.508 1.00 96.81 247 GLY A N 1
ATOM 1883 C CA . GLY A 1 247 ? 3.119 3.196 -16.596 1.00 96.81 247 GLY A CA 1
ATOM 1884 C C . GLY A 1 247 ? 3.007 3.737 -18.023 1.00 96.81 247 GLY A C 1
ATOM 1885 O O . GLY A 1 247 ? 2.589 4.876 -18.217 1.00 96.81 247 GLY A O 1
ATOM 1886 N N . GLY A 1 248 ? 3.358 2.936 -19.025 1.00 95.56 248 GLY A N 1
ATOM 1887 C CA . GLY A 1 248 ? 3.350 3.313 -20.431 1.00 95.56 248 GLY A CA 1
ATOM 1888 C C . GLY A 1 248 ? 2.154 2.714 -21.179 1.00 95.56 248 GLY A C 1
ATOM 1889 O O . GLY A 1 248 ? 1.011 3.111 -20.914 1.00 95.56 248 GLY A O 1
ATOM 1890 N N . PRO A 1 249 ? 2.375 1.796 -22.141 1.00 94.56 249 PRO A N 1
ATOM 1891 C CA . PRO A 1 249 ? 1.308 1.270 -22.988 1.00 94.56 249 PRO A CA 1
ATOM 1892 C C . PRO A 1 249 ? 0.138 0.649 -22.221 1.00 94.56 249 PRO A C 1
ATOM 1894 O O . PRO A 1 249 ? -1.020 0.930 -22.545 1.00 94.56 249 PRO A O 1
ATOM 1897 N N . PHE A 1 250 ? 0.405 -0.130 -21.166 1.00 94.56 250 PHE A N 1
ATOM 1898 C CA . PHE A 1 250 ? -0.673 -0.743 -20.389 1.00 94.56 250 PHE A CA 1
ATOM 1899 C C . PHE A 1 250 ? -1.500 0.301 -19.647 1.00 94.56 250 PHE A C 1
ATOM 1901 O O . PHE A 1 250 ? -2.725 0.266 -19.761 1.00 94.56 250 PHE A O 1
ATOM 1908 N N . TYR A 1 251 ? -0.879 1.298 -19.012 1.00 96.19 251 TYR A N 1
ATOM 1909 C CA . TYR A 1 251 ? -1.622 2.391 -18.377 1.00 96.19 251 TYR A CA 1
ATOM 1910 C C . TYR A 1 251 ? -2.607 3.059 -19.344 1.00 96.19 251 TYR A C 1
ATOM 1912 O O . TYR A 1 251 ? -3.780 3.249 -19.022 1.00 96.19 251 TYR A O 1
ATOM 1920 N N . ARG A 1 252 ? -2.139 3.386 -20.558 1.00 95.38 252 ARG A N 1
ATOM 1921 C CA . ARG A 1 252 ? -2.970 4.028 -21.588 1.00 95.38 252 ARG A CA 1
ATOM 1922 C C . ARG A 1 252 ? -4.124 3.128 -22.024 1.00 95.38 252 ARG A C 1
ATOM 1924 O O . ARG A 1 252 ? -5.247 3.611 -22.133 1.00 95.38 252 ARG A O 1
ATOM 1931 N N . SER A 1 253 ? -3.872 1.831 -22.211 1.00 95.38 253 SER A N 1
ATOM 1932 C CA . SER A 1 253 ? -4.920 0.866 -22.568 1.00 95.38 253 SER A CA 1
ATOM 1933 C C . SER A 1 253 ? -6.009 0.751 -21.492 1.00 95.38 253 SER A C 1
ATOM 1935 O O . SER A 1 253 ? -7.195 0.709 -21.813 1.00 95.38 253 SER A O 1
ATOM 1937 N N . PHE A 1 254 ? -5.648 0.793 -20.205 1.00 94.81 254 PHE A N 1
ATOM 1938 C CA . PHE A 1 254 ? -6.615 0.743 -19.102 1.00 94.81 254 PHE A CA 1
ATOM 1939 C C . PHE A 1 254 ? -7.504 1.994 -19.032 1.00 94.81 254 PHE A C 1
ATOM 1941 O O . PHE A 1 254 ? -8.627 1.918 -18.532 1.00 94.81 254 PHE A O 1
ATOM 1948 N N . GLY A 1 255 ? -7.071 3.120 -19.611 1.00 94.19 255 GLY A N 1
ATOM 1949 C CA . GLY A 1 255 ? -7.904 4.315 -19.771 1.00 94.19 255 GLY A CA 1
ATOM 1950 C C . GLY A 1 255 ? -9.176 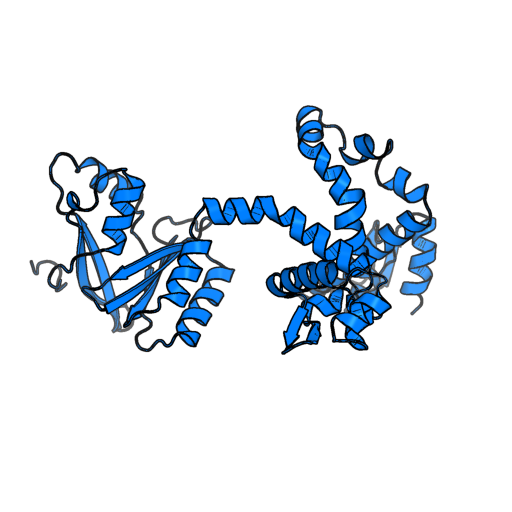4.085 -20.602 1.00 94.19 255 GLY A C 1
ATOM 1951 O O . GLY A 1 255 ? -10.155 4.806 -20.423 1.00 94.19 255 GLY A O 1
ATOM 1952 N N . ALA A 1 256 ? -9.201 3.057 -21.458 1.00 95.06 256 ALA A N 1
ATOM 1953 C CA . ALA A 1 256 ? -10.358 2.676 -22.273 1.00 95.06 256 ALA A CA 1
ATOM 1954 C C . ALA A 1 256 ? -11.143 1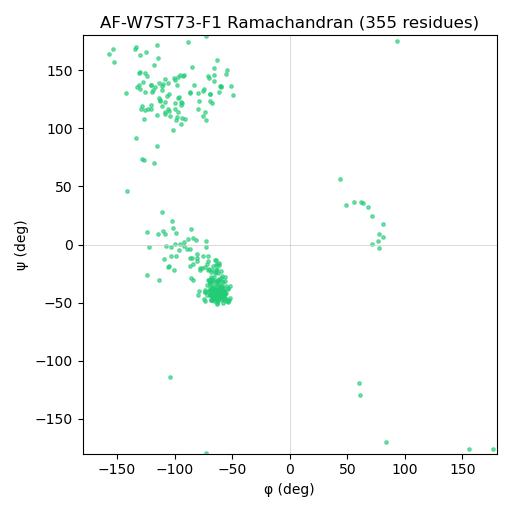.467 -21.719 1.00 95.06 256 ALA A C 1
ATOM 1956 O O . ALA A 1 256 ? -11.983 0.904 -22.423 1.00 95.06 256 ALA A O 1
ATOM 1957 N N . LEU A 1 257 ? -10.908 1.065 -20.461 1.00 95.00 257 LEU A N 1
ATOM 1958 C CA . LEU A 1 257 ? -11.518 -0.131 -19.864 1.00 95.00 257 LEU A CA 1
ATOM 1959 C C . LEU A 1 257 ? -13.055 -0.110 -19.892 1.00 95.00 257 LEU A C 1
ATOM 1961 O O . LEU A 1 257 ? -13.674 -1.130 -20.178 1.00 95.00 257 LEU A O 1
ATOM 1965 N N . THR A 1 258 ? -13.682 1.042 -19.643 1.00 96.50 258 THR A N 1
ATOM 1966 C CA . THR A 1 258 ? -15.150 1.175 -19.686 1.00 96.50 258 THR A CA 1
ATOM 1967 C C . THR A 1 258 ? -15.724 0.763 -21.038 1.00 96.50 258 THR A C 1
ATOM 1969 O O . THR A 1 258 ? -16.757 0.099 -21.091 1.00 96.50 258 THR A O 1
ATOM 1972 N N . ASP A 1 259 ? -15.063 1.141 -22.131 1.00 95.75 259 ASP A N 1
ATOM 1973 C CA . ASP A 1 259 ? -15.521 0.780 -23.468 1.00 95.75 259 ASP A CA 1
ATOM 1974 C C . ASP A 1 259 ? -15.272 -0.697 -23.755 1.00 95.75 259 ASP A C 1
ATOM 1976 O O . ASP A 1 259 ? -16.177 -1.353 -24.256 1.00 95.75 259 ASP A O 1
ATOM 1980 N N . ALA A 1 260 ? -14.118 -1.241 -23.357 1.00 96.44 260 ALA A N 1
ATOM 1981 C CA . ALA A 1 260 ? -13.837 -2.672 -23.476 1.00 96.44 260 ALA A CA 1
ATOM 1982 C C . ALA A 1 260 ? -14.883 -3.533 -22.746 1.00 96.44 260 ALA A C 1
ATOM 1984 O O . ALA A 1 260 ? -15.351 -4.530 -23.284 1.00 96.44 260 ALA A O 1
ATOM 1985 N N . VAL A 1 261 ? -15.331 -3.116 -21.556 1.00 96.62 261 VAL A N 1
ATOM 1986 C CA . VAL A 1 261 ? -16.416 -3.797 -20.825 1.00 96.62 261 VAL A CA 1
ATOM 1987 C C . VAL A 1 261 ? -17.754 -3.693 -21.564 1.00 96.62 261 VAL A C 1
ATOM 1989 O O . VAL A 1 261 ? -18.550 -4.628 -21.528 1.00 96.62 261 VAL A O 1
ATOM 1992 N N . ARG A 1 262 ? -18.023 -2.568 -22.237 1.00 97.56 262 ARG A N 1
ATOM 1993 C CA . ARG A 1 262 ? -19.267 -2.367 -22.997 1.00 97.56 262 ARG A CA 1
ATOM 1994 C C . ARG A 1 262 ? -19.305 -3.165 -24.295 1.00 97.56 262 ARG A C 1
ATOM 1996 O O . ARG A 1 262 ? -20.372 -3.652 -24.654 1.00 97.56 262 ARG A O 1
ATOM 2003 N N . THR A 1 263 ? -18.190 -3.236 -25.017 1.00 96.75 263 THR A N 1
ATOM 2004 C CA . THR A 1 263 ? -18.140 -3.809 -26.370 1.00 96.75 263 THR A CA 1
ATOM 2005 C C . THR A 1 263 ? -17.602 -5.236 -26.401 1.00 96.75 263 THR A C 1
ATOM 2007 O O . THR A 1 263 ? -17.880 -5.961 -27.350 1.00 96.75 263 THR A O 1
ATOM 2010 N N . GLY A 1 264 ? -16.849 -5.652 -25.380 1.00 94.06 264 GLY A N 1
ATOM 2011 C CA . GLY A 1 264 ? -16.084 -6.900 -25.380 1.00 94.06 264 GLY A CA 1
ATOM 2012 C C . GLY A 1 264 ? -14.789 -6.835 -26.201 1.00 94.06 264 GLY A C 1
ATOM 2013 O O . GLY A 1 264 ? -14.098 -7.843 -26.318 1.00 94.06 264 GLY A O 1
ATOM 2014 N N . GLU A 1 265 ? -14.451 -5.677 -26.774 1.00 94.19 265 GLU A N 1
ATOM 2015 C CA . GLU A 1 265 ? -13.241 -5.485 -27.581 1.00 94.19 265 GLU A CA 1
ATOM 2016 C C . GLU A 1 265 ? -12.014 -5.168 -26.709 1.00 94.19 265 GLU A C 1
ATOM 2018 O O . GLU A 1 265 ? -12.125 -4.580 -25.631 1.00 94.19 265 GLU A O 1
ATOM 2023 N N . GLU A 1 266 ? -10.814 -5.518 -27.185 1.00 92.19 266 GLU A N 1
ATOM 2024 C CA . GLU A 1 266 ? -9.558 -5.259 -26.472 1.00 92.19 266 GLU A CA 1
ATOM 2025 C C . GLU A 1 266 ? -9.255 -3.750 -26.407 1.00 92.19 266 GLU A C 1
ATOM 2027 O O . GLU A 1 266 ? -9.086 -3.077 -27.429 1.00 92.19 266 GLU A O 1
ATOM 2032 N N . SER A 1 267 ? -9.112 -3.209 -25.193 1.00 94.81 267 SER A N 1
ATOM 2033 C CA . SER A 1 267 ? -8.801 -1.788 -24.991 1.00 94.81 267 SER A CA 1
ATOM 2034 C C . SER A 1 267 ? -7.455 -1.381 -25.596 1.00 94.81 267 SER A C 1
ATOM 2036 O O . SER A 1 267 ? -7.318 -0.268 -26.103 1.00 94.81 267 SER A O 1
ATOM 2038 N N . TYR A 1 268 ? -6.467 -2.279 -25.585 1.00 94.56 268 TYR A N 1
ATOM 2039 C CA . TYR A 1 268 ? -5.154 -2.038 -26.176 1.00 94.56 268 TYR A CA 1
ATOM 2040 C C . TYR A 1 268 ? -5.260 -1.819 -27.689 1.00 94.56 268 TYR A C 1
ATOM 2042 O O . TYR A 1 268 ? -4.785 -0.799 -28.187 1.00 94.56 268 TYR A O 1
ATOM 2050 N N . ALA A 1 269 ? -5.951 -2.714 -28.405 1.00 93.75 269 ALA A N 1
ATOM 2051 C CA . ALA A 1 269 ? -6.157 -2.591 -29.846 1.00 93.75 269 ALA A CA 1
ATOM 2052 C C . ALA A 1 269 ? -6.901 -1.308 -30.221 1.00 93.75 269 ALA A C 1
ATOM 2054 O O . ALA A 1 269 ? -6.558 -0.658 -31.206 1.00 93.75 269 ALA A O 1
ATOM 2055 N N . LYS A 1 270 ? -7.857 -0.879 -29.394 1.00 92.50 270 LYS A N 1
ATOM 2056 C CA . LYS A 1 270 ? -8.549 0.398 -29.588 1.00 92.50 270 LYS A CA 1
ATOM 2057 C C . LYS A 1 270 ? -7.617 1.610 -29.469 1.00 92.50 270 LYS A C 1
ATOM 2059 O O . LYS A 1 270 ? -7.764 2.562 -30.229 1.00 92.50 270 LYS A O 1
ATOM 2064 N N . ILE A 1 271 ? -6.687 1.595 -28.514 1.00 95.75 271 ILE A N 1
ATOM 2065 C CA . ILE A 1 271 ? -5.771 2.719 -28.261 1.00 95.75 271 ILE A CA 1
ATOM 2066 C C . ILE A 1 271 ? -4.608 2.754 -29.258 1.00 95.75 271 ILE A C 1
ATOM 2068 O O . ILE A 1 271 ? -4.220 3.836 -29.694 1.00 95.75 271 ILE A O 1
ATOM 2072 N N . PHE A 1 272 ? -4.054 1.595 -29.613 1.00 94.00 272 PHE A N 1
ATOM 2073 C CA . PHE A 1 272 ? -2.829 1.486 -30.415 1.00 94.00 272 PHE A CA 1
ATOM 2074 C C . PHE A 1 272 ? -3.068 1.013 -31.856 1.00 94.00 272 PHE A C 1
ATOM 2076 O O . PHE A 1 272 ? -2.125 0.906 -32.633 1.00 94.00 272 PHE A O 1
ATOM 2083 N N . GLY A 1 273 ? -4.318 0.733 -32.235 1.00 92.81 273 GLY A N 1
ATOM 2084 C CA . GLY A 1 273 ? -4.704 0.308 -33.585 1.00 92.81 273 GLY A CA 1
ATOM 2085 C C . GLY A 1 273 ? -4.397 -1.157 -33.917 1.00 92.81 273 GLY A C 1
ATOM 2086 O O . GLY A 1 273 ? -4.739 -1.609 -35.007 1.00 92.81 273 GLY A O 1
ATOM 2087 N N . ALA A 1 274 ? -3.771 -1.903 -33.004 1.00 91.69 274 ALA A N 1
ATOM 2088 C CA . ALA A 1 274 ? -3.433 -3.311 -33.176 1.00 91.69 274 ALA A CA 1
ATOM 2089 C C . ALA A 1 274 ? -3.352 -4.038 -31.826 1.00 91.69 274 ALA A C 1
ATOM 2091 O O . ALA A 1 274 ? -3.102 -3.422 -30.788 1.00 91.69 274 ALA A O 1
ATOM 2092 N N . HIS A 1 275 ? -3.525 -5.360 -31.853 1.00 89.75 275 HIS A N 1
ATOM 2093 C CA . HIS A 1 275 ? -3.323 -6.219 -30.684 1.00 89.75 275 HIS A CA 1
ATOM 2094 C C . HIS A 1 275 ? -1.912 -6.025 -30.104 1.00 89.75 275 HIS A C 1
ATOM 2096 O O . HIS A 1 275 ? -0.957 -5.819 -30.860 1.00 89.75 275 HIS A O 1
ATOM 2102 N N . HIS A 1 276 ? -1.749 -6.139 -28.782 1.00 84.25 276 HIS A N 1
ATOM 2103 C CA . HIS A 1 276 ? -0.501 -5.772 -28.098 1.00 84.25 276 HIS A CA 1
ATOM 2104 C C . HIS A 1 276 ? 0.759 -6.419 -28.695 1.00 84.25 276 HIS A C 1
ATOM 2106 O O . HIS A 1 276 ? 1.706 -5.701 -28.998 1.00 84.25 276 HIS A O 1
ATOM 2112 N N . PHE A 1 277 ? 0.760 -7.727 -28.987 1.00 83.94 277 PHE A N 1
ATOM 2113 C CA . PHE A 1 277 ? 1.911 -8.370 -29.645 1.00 83.94 277 PHE A CA 1
ATOM 2114 C C . PHE A 1 277 ? 2.247 -7.796 -31.026 1.00 83.94 277 PHE A C 1
ATOM 2116 O O . PHE A 1 277 ? 3.419 -7.719 -31.374 1.00 83.94 277 PHE A O 1
ATOM 2123 N N . GLN A 1 278 ? 1.244 -7.417 -31.823 1.00 86.88 278 GLN A N 1
ATOM 2124 C CA . GLN A 1 278 ? 1.473 -6.855 -33.156 1.00 86.88 278 GLN A CA 1
ATOM 2125 C C . GLN A 1 278 ? 2.048 -5.444 -33.060 1.00 86.88 278 GLN A C 1
ATOM 2127 O O . GLN A 1 278 ? 2.994 -5.123 -33.771 1.00 86.88 278 GLN A O 1
ATOM 2132 N N . HIS A 1 279 ? 1.501 -4.625 -32.159 1.00 88.88 279 HIS A N 1
ATOM 2133 C CA . HIS A 1 279 ? 2.008 -3.282 -31.902 1.00 88.88 279 HIS A CA 1
ATOM 2134 C C . HIS A 1 279 ? 3.445 -3.315 -31.362 1.00 88.88 279 HIS A C 1
ATOM 2136 O O . HIS A 1 279 ? 4.301 -2.608 -31.878 1.00 88.88 279 HIS A O 1
ATOM 2142 N N . MET A 1 280 ? 3.727 -4.180 -30.382 1.00 87.38 280 MET A N 1
ATOM 2143 C CA . MET A 1 280 ? 5.068 -4.329 -29.807 1.00 87.38 280 MET A CA 1
ATOM 2144 C C . MET A 1 280 ? 6.070 -4.852 -30.838 1.00 87.38 280 MET A C 1
ATOM 2146 O O . MET A 1 280 ? 7.150 -4.302 -30.953 1.00 87.38 280 MET A O 1
ATOM 2150 N N . ALA A 1 281 ? 5.714 -5.856 -31.647 1.00 82.00 281 ALA A N 1
ATOM 2151 C CA 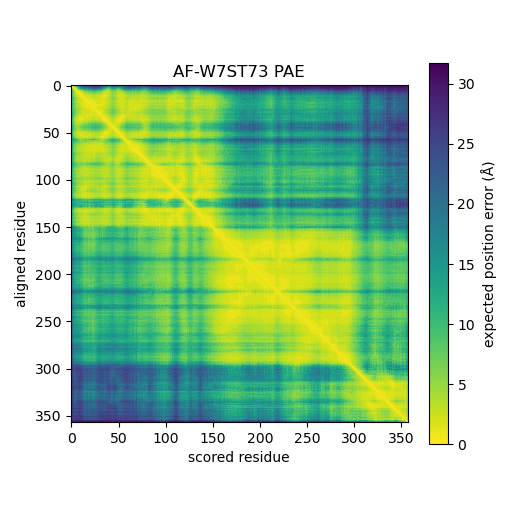. ALA A 1 281 ? 6.616 -6.393 -32.672 1.00 82.00 281 ALA A CA 1
ATOM 2152 C C . ALA A 1 281 ? 6.929 -5.403 -33.813 1.00 82.00 281 ALA A C 1
ATOM 2154 O O . ALA A 1 281 ? 7.892 -5.612 -34.549 1.00 82.00 281 ALA A O 1
ATOM 2155 N N . ALA A 1 282 ? 6.119 -4.354 -33.984 1.00 87.38 282 ALA A N 1
ATOM 2156 C CA . ALA A 1 282 ? 6.346 -3.314 -34.983 1.00 87.38 282 ALA A CA 1
ATOM 2157 C C . ALA A 1 282 ? 7.379 -2.257 -34.541 1.00 87.38 282 ALA A C 1
ATOM 2159 O O . ALA A 1 282 ? 7.861 -1.504 -35.386 1.00 87.38 282 ALA A O 1
ATOM 2160 N N . ASP A 1 283 ? 7.729 -2.212 -33.252 1.00 86.94 283 ASP A N 1
ATOM 2161 C CA . ASP A 1 283 ? 8.689 -1.277 -32.662 1.00 86.94 283 ASP A CA 1
ATOM 2162 C C . ASP A 1 283 ? 9.764 -2.062 -31.883 1.00 86.94 283 ASP A C 1
ATOM 2164 O O . ASP A 1 283 ? 9.470 -2.599 -30.813 1.00 86.94 283 ASP A O 1
ATOM 2168 N N . PRO A 1 284 ? 11.012 -2.147 -32.389 1.00 85.50 284 PRO A N 1
ATOM 2169 C CA . PRO A 1 284 ? 12.080 -2.903 -31.738 1.00 85.50 284 PRO A CA 1
ATOM 2170 C C . PRO A 1 284 ? 12.350 -2.497 -30.283 1.00 85.50 284 PRO A C 1
ATOM 2172 O O . PRO A 1 284 ? 12.638 -3.368 -29.466 1.00 85.50 284 PRO A O 1
ATOM 2175 N N . GLU A 1 285 ? 12.236 -1.210 -29.939 1.00 88.12 285 GLU A N 1
ATOM 2176 C CA . GLU A 1 285 ? 12.471 -0.743 -28.566 1.00 88.12 285 GLU A CA 1
ATOM 2177 C C . GLU A 1 285 ? 11.352 -1.217 -27.635 1.00 88.12 285 GLU A C 1
ATOM 2179 O O . GLU A 1 285 ? 11.600 -1.670 -26.516 1.00 88.12 285 GLU A O 1
ATOM 2184 N N . LEU A 1 286 ? 10.107 -1.160 -28.110 1.00 88.88 286 LEU A N 1
ATOM 2185 C CA . LEU A 1 286 ? 8.953 -1.625 -27.352 1.00 88.88 286 LEU A CA 1
ATOM 2186 C C . LEU A 1 286 ? 8.908 -3.159 -27.242 1.00 88.88 286 LEU A C 1
ATOM 2188 O O . LEU A 1 286 ? 8.486 -3.681 -26.208 1.00 88.88 286 LEU A O 1
ATOM 2192 N N . ALA A 1 287 ? 9.344 -3.877 -28.279 1.00 86.44 287 ALA A N 1
ATOM 2193 C CA . ALA A 1 287 ? 9.498 -5.328 -28.253 1.00 86.44 287 ALA A CA 1
ATOM 2194 C C . ALA A 1 287 ? 10.517 -5.762 -27.193 1.00 86.44 287 ALA A C 1
ATOM 2196 O O . ALA A 1 287 ? 10.227 -6.666 -26.407 1.00 86.44 287 ALA A O 1
ATOM 2197 N N . GLU A 1 288 ? 11.672 -5.095 -27.144 1.00 85.88 288 GLU A N 1
ATOM 2198 C CA . GLU A 1 288 ? 12.705 -5.380 -26.148 1.00 85.88 288 GLU A CA 1
ATOM 2199 C C . GLU A 1 288 ? 12.207 -5.055 -24.740 1.00 85.88 288 GLU A C 1
ATOM 2201 O O . GLU A 1 288 ? 12.260 -5.905 -23.854 1.00 85.88 288 GLU A O 1
ATOM 2206 N N . LEU A 1 289 ? 11.591 -3.883 -24.548 1.00 89.75 289 LEU A N 1
ATOM 2207 C CA . LEU A 1 289 ? 11.003 -3.508 -23.263 1.00 89.75 289 LEU A CA 1
ATOM 2208 C C . LEU A 1 289 ? 9.957 -4.526 -22.787 1.00 89.75 289 LEU A C 1
ATOM 2210 O O . LEU A 1 289 ? 9.881 -4.840 -21.597 1.00 89.75 289 LEU A O 1
ATOM 2214 N N . PHE A 1 290 ? 9.130 -5.042 -23.701 1.00 87.31 290 PHE A N 1
ATOM 2215 C CA . PHE A 1 290 ? 8.170 -6.090 -23.376 1.00 87.31 290 PHE A CA 1
ATOM 2216 C C . PHE A 1 290 ? 8.869 -7.375 -22.939 1.00 87.31 290 PHE A C 1
ATOM 2218 O O . PHE A 1 290 ? 8.517 -7.915 -21.889 1.00 87.31 290 PHE A O 1
ATOM 2225 N N . HIS A 1 291 ? 9.884 -7.825 -23.674 1.00 81.56 291 HIS A N 1
ATOM 2226 C CA . HIS A 1 291 ? 10.668 -8.993 -23.284 1.00 81.56 291 HIS A CA 1
ATOM 2227 C C . HIS A 1 291 ? 11.317 -8.835 -21.911 1.00 81.56 291 HIS A C 1
ATOM 2229 O O . HIS A 1 291 ? 11.129 -9.696 -21.049 1.00 81.56 291 HIS A O 1
ATOM 2235 N N . GLU A 1 292 ? 12.006 -7.721 -21.674 1.00 84.94 292 GLU A N 1
ATOM 2236 C CA . GLU A 1 292 ? 12.619 -7.416 -20.383 1.00 84.94 292 GLU A CA 1
ATOM 2237 C C . GLU A 1 292 ? 11.570 -7.376 -19.258 1.00 84.94 292 GLU A C 1
ATOM 2239 O O . GLU A 1 292 ? 11.812 -7.867 -18.155 1.00 84.94 292 GLU A O 1
ATOM 2244 N N . SER A 1 293 ? 10.368 -6.847 -19.522 1.00 85.88 293 SER A N 1
ATOM 2245 C CA . SER A 1 293 ? 9.282 -6.808 -18.532 1.00 85.88 293 SER A CA 1
ATOM 2246 C C . SER A 1 293 ? 8.737 -8.198 -18.178 1.00 85.88 293 SER A C 1
ATOM 2248 O O . SER A 1 293 ? 8.428 -8.467 -17.011 1.00 85.88 293 SER A O 1
ATOM 2250 N N . MET A 1 294 ? 8.666 -9.105 -19.156 1.00 80.62 294 MET A N 1
ATOM 2251 C CA . MET A 1 294 ? 8.276 -10.495 -18.924 1.00 80.62 294 MET A CA 1
ATOM 2252 C C . MET A 1 294 ? 9.345 -11.232 -18.110 1.00 80.62 294 MET A C 1
ATOM 2254 O O . MET A 1 294 ? 9.011 -11.899 -17.131 1.00 80.62 294 MET A O 1
ATOM 2258 N N . ALA A 1 295 ? 10.625 -11.033 -18.432 1.00 76.81 295 ALA A N 1
ATOM 2259 C CA . ALA A 1 295 ? 11.741 -11.590 -17.670 1.00 76.81 295 ALA A CA 1
ATOM 2260 C C . ALA A 1 295 ? 11.767 -11.079 -16.216 1.00 76.81 295 ALA A C 1
ATOM 2262 O O . ALA A 1 295 ? 11.881 -11.867 -15.278 1.00 76.81 295 ALA A O 1
ATOM 2263 N N . ALA A 1 296 ? 11.562 -9.775 -16.007 1.00 77.75 296 ALA A N 1
ATOM 2264 C CA . ALA A 1 296 ? 11.467 -9.174 -14.675 1.00 77.75 296 ALA A CA 1
ATOM 2265 C C . ALA A 1 296 ? 10.316 -9.766 -13.841 1.00 77.75 296 ALA A C 1
ATOM 2267 O O . ALA A 1 296 ? 10.444 -9.956 -12.632 1.00 77.75 296 ALA A O 1
ATOM 2268 N N . SER A 1 297 ? 9.194 -10.102 -14.485 1.00 72.06 297 SER A N 1
ATOM 2269 C CA . SER A 1 297 ? 8.062 -10.761 -13.824 1.00 72.06 297 SER A CA 1
ATOM 2270 C C . SER A 1 297 ? 8.391 -12.204 -13.418 1.00 72.06 297 SER A C 1
ATOM 2272 O O . SER A 1 297 ? 7.943 -12.653 -12.365 1.00 72.06 297 SER A O 1
ATOM 2274 N N . ASN A 1 298 ? 9.228 -12.912 -14.185 1.00 67.56 298 ASN A N 1
ATOM 2275 C CA . ASN A 1 298 ? 9.685 -14.271 -13.861 1.00 67.56 298 ASN A CA 1
ATOM 2276 C C . ASN A 1 298 ? 10.525 -14.336 -12.579 1.00 67.56 298 ASN A C 1
ATOM 2278 O O . ASN A 1 298 ? 10.415 -15.309 -11.834 1.00 67.56 298 ASN A O 1
ATOM 2282 N N . ALA A 1 299 ? 11.277 -13.281 -12.249 1.00 61.81 299 ALA A N 1
ATOM 2283 C CA . ALA A 1 299 ? 11.985 -13.194 -10.971 1.00 61.81 299 ALA A CA 1
ATOM 2284 C C . ALA A 1 299 ? 11.025 -13.204 -9.762 1.00 61.81 299 ALA A C 1
ATOM 2286 O O . ALA A 1 299 ? 11.353 -13.768 -8.719 1.00 61.81 299 ALA A O 1
ATOM 2287 N N . VAL A 1 300 ? 9.808 -12.663 -9.909 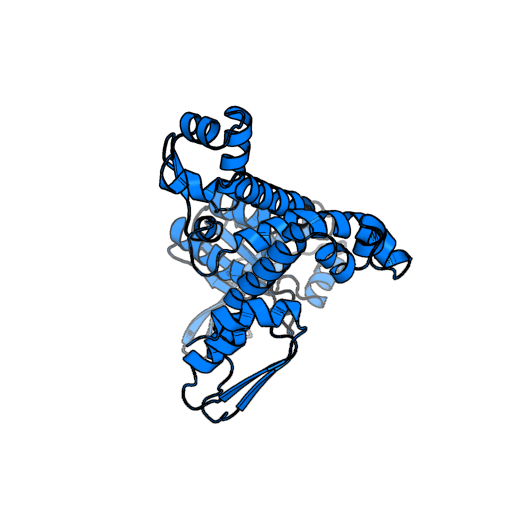1.00 61.22 300 VAL A N 1
ATOM 2288 C CA . VAL A 1 300 ? 8.754 -12.727 -8.874 1.00 61.22 300 VAL A CA 1
ATOM 2289 C C . VAL A 1 300 ? 8.237 -14.160 -8.693 1.00 61.22 300 VAL A C 1
ATOM 2291 O O . VAL A 1 300 ? 7.840 -14.546 -7.596 1.00 61.22 300 VAL A O 1
ATOM 2294 N N . PHE A 1 301 ? 8.303 -14.983 -9.742 1.00 63.19 301 PHE A N 1
ATOM 2295 C CA . PHE A 1 301 ? 7.961 -16.405 -9.697 1.00 63.19 301 PHE A CA 1
ATOM 2296 C C . PHE A 1 301 ? 9.116 -17.299 -9.217 1.00 63.19 301 PHE A C 1
ATOM 2298 O O . PHE A 1 301 ? 8.949 -18.515 -9.176 1.00 63.19 301 PHE A O 1
ATOM 2305 N N . ALA A 1 302 ? 10.260 -16.752 -8.788 1.00 61.50 302 ALA A N 1
ATOM 2306 C CA . ALA A 1 302 ? 11.365 -17.549 -8.241 1.00 61.50 302 ALA A CA 1
ATOM 2307 C C . ALA A 1 302 ? 10.957 -18.384 -7.007 1.00 61.50 302 ALA A C 1
ATOM 2309 O O . ALA A 1 302 ? 11.499 -19.465 -6.778 1.00 61.50 302 ALA A O 1
ATOM 2310 N N . ASP A 1 303 ? 9.953 -17.936 -6.246 1.00 63.97 303 ASP A N 1
ATOM 2311 C CA . ASP A 1 303 ? 9.387 -18.708 -5.135 1.00 63.97 303 ASP A CA 1
ATOM 2312 C C . ASP A 1 303 ? 8.571 -19.934 -5.594 1.00 63.97 303 ASP A C 1
ATOM 2314 O O . ASP A 1 303 ? 8.316 -20.820 -4.777 1.00 63.97 303 ASP A O 1
ATOM 2318 N N . LEU A 1 304 ? 8.200 -20.046 -6.880 1.00 66.88 304 LEU A N 1
ATOM 2319 C CA . LEU A 1 304 ? 7.489 -21.211 -7.433 1.00 66.88 304 LEU A CA 1
ATOM 2320 C C . LEU A 1 304 ? 8.262 -22.511 -7.159 1.00 66.88 304 LEU A C 1
ATOM 2322 O O . LEU A 1 304 ? 7.687 -23.511 -6.737 1.00 66.88 304 LEU A O 1
ATOM 2326 N N . VAL A 1 305 ? 9.585 -22.463 -7.315 1.00 65.00 305 VAL A N 1
ATOM 2327 C CA . VAL A 1 305 ? 10.493 -23.594 -7.079 1.00 65.00 305 VAL A CA 1
ATOM 2328 C C . VAL A 1 305 ? 10.503 -24.029 -5.608 1.00 65.00 305 VAL A C 1
ATOM 2330 O O . VAL A 1 305 ? 10.813 -25.170 -5.288 1.00 65.00 305 VAL A O 1
ATOM 2333 N N . ARG A 1 306 ? 10.138 -23.133 -4.684 1.00 66.81 306 ARG A N 1
ATOM 2334 C CA . ARG A 1 306 ? 10.066 -23.439 -3.248 1.00 66.81 306 ARG A CA 1
ATOM 2335 C C . ARG A 1 306 ? 8.726 -24.035 -2.830 1.00 66.81 306 ARG A C 1
ATOM 2337 O O . ARG A 1 306 ? 8.643 -24.604 -1.744 1.00 66.81 306 ARG A O 1
ATOM 2344 N N . VAL A 1 307 ? 7.684 -23.871 -3.644 1.00 73.81 307 VAL A N 1
ATOM 2345 C CA . VAL A 1 307 ? 6.324 -24.347 -3.339 1.00 73.81 307 VAL A CA 1
ATOM 2346 C C . VAL A 1 307 ? 5.928 -25.585 -4.139 1.00 73.81 307 VAL A C 1
ATOM 2348 O O . VAL A 1 307 ? 5.017 -26.296 -3.719 1.00 73.81 307 VAL A O 1
ATOM 2351 N N . VAL A 1 308 ? 6.611 -25.865 -5.253 1.00 73.00 308 VAL A N 1
ATOM 2352 C CA . VAL A 1 308 ? 6.426 -27.081 -6.051 1.00 73.00 308 VAL A CA 1
ATOM 2353 C C . VAL A 1 308 ? 7.662 -27.965 -5.917 1.00 73.00 308 VAL A C 1
ATOM 2355 O O . VAL A 1 308 ? 8.756 -27.564 -6.303 1.00 73.00 308 VAL A O 1
ATOM 2358 N N . ASP A 1 309 ? 7.482 -29.178 -5.392 1.00 79.88 309 ASP A N 1
ATOM 2359 C CA . ASP A 1 309 ? 8.540 -30.187 -5.367 1.00 79.88 309 ASP A CA 1
ATOM 2360 C C . ASP A 1 309 ? 8.718 -30.784 -6.769 1.00 79.88 309 ASP A C 1
ATOM 2362 O O . ASP A 1 309 ? 7.836 -31.472 -7.286 1.00 79.88 309 ASP A O 1
ATOM 2366 N N . LEU A 1 310 ? 9.854 -30.473 -7.392 1.00 81.62 310 LEU A N 1
ATOM 2367 C CA . LEU A 1 310 ? 10.244 -30.955 -8.716 1.00 81.62 310 LEU A CA 1
ATOM 2368 C C . LEU A 1 310 ? 11.413 -31.952 -8.645 1.00 81.62 310 LEU A C 1
ATOM 2370 O O . LEU A 1 310 ? 11.975 -32.305 -9.679 1.00 81.62 310 LEU A O 1
ATOM 2374 N N . SER A 1 311 ? 11.769 -32.444 -7.453 1.00 82.38 311 SER A N 1
ATOM 2375 C CA . SER A 1 311 ? 12.965 -33.276 -7.245 1.00 82.38 311 SER A CA 1
ATOM 2376 C C . SER A 1 311 ? 12.953 -34.606 -8.018 1.00 82.38 311 SER A C 1
ATOM 2378 O O . SER A 1 311 ? 14.006 -35.080 -8.459 1.00 82.38 311 SER A O 1
ATOM 2380 N N . ASP A 1 312 ? 11.767 -35.176 -8.247 1.00 86.75 312 ASP A N 1
ATOM 2381 C CA . ASP A 1 312 ? 11.565 -36.400 -9.036 1.00 86.75 312 ASP A CA 1
ATOM 2382 C C . ASP A 1 312 ? 11.343 -36.136 -10.539 1.00 86.75 312 ASP A C 1
ATOM 2384 O O . ASP A 1 312 ? 11.242 -37.075 -11.337 1.00 86.75 312 ASP A O 1
ATOM 2388 N N . VAL A 1 313 ? 11.283 -34.869 -10.959 1.00 88.75 313 VAL A N 1
ATOM 2389 C CA . VAL A 1 313 ? 11.077 -34.492 -12.360 1.00 88.75 313 VAL A CA 1
ATOM 2390 C C . VAL A 1 313 ? 12.394 -34.607 -13.128 1.00 88.75 313 VAL A C 1
ATOM 2392 O O . VAL A 1 313 ? 13.440 -34.116 -12.711 1.00 88.75 313 VAL A O 1
ATOM 2395 N N . ARG A 1 314 ? 12.347 -35.288 -14.277 1.00 90.31 314 ARG A N 1
ATOM 2396 C CA . ARG A 1 314 ? 13.507 -35.507 -15.162 1.00 90.31 314 ARG A CA 1
ATOM 2397 C C . ARG A 1 314 ? 13.483 -34.650 -16.419 1.00 90.31 314 ARG A C 1
ATOM 2399 O O . ARG A 1 314 ? 14.523 -34.479 -17.041 1.00 90.31 314 ARG A O 1
ATOM 2406 N N . GLU A 1 315 ? 12.325 -34.118 -16.787 1.00 94.12 315 GLU A N 1
ATOM 2407 C CA . GLU A 1 315 ? 12.159 -33.277 -17.966 1.00 94.12 315 GLU A CA 1
ATOM 2408 C C . GLU A 1 315 ? 11.160 -32.158 -17.669 1.00 94.12 315 GLU A C 1
ATOM 2410 O O . GLU A 1 315 ? 10.070 -32.410 -17.155 1.00 94.12 315 GLU A O 1
ATOM 2415 N N . VAL A 1 316 ? 11.547 -30.925 -17.984 1.00 91.56 316 VAL A N 1
ATOM 2416 C CA . VAL A 1 316 ? 10.730 -29.721 -17.838 1.00 91.56 316 VAL A CA 1
ATOM 2417 C C . VAL A 1 316 ? 10.579 -29.092 -19.213 1.00 91.56 316 VAL A C 1
ATOM 2419 O O . VAL A 1 316 ? 11.568 -28.725 -19.843 1.00 91.56 316 VAL A O 1
ATOM 2422 N N . VAL A 1 317 ? 9.338 -28.959 -19.676 1.00 93.50 317 VAL A N 1
ATOM 2423 C CA . VAL A 1 317 ? 9.023 -28.293 -20.943 1.00 93.50 317 VAL A CA 1
ATOM 2424 C C . VAL A 1 317 ? 8.366 -26.953 -20.638 1.00 93.50 317 VAL A C 1
ATOM 2426 O O . VAL A 1 317 ? 7.250 -26.914 -20.124 1.00 93.50 317 VAL A O 1
ATOM 2429 N N . ASP A 1 318 ? 9.059 -25.864 -20.956 1.00 89.31 318 ASP A N 1
ATOM 2430 C CA . ASP A 1 318 ? 8.571 -24.498 -20.788 1.00 89.31 318 ASP A CA 1
ATOM 2431 C C . ASP A 1 318 ? 7.935 -24.011 -22.099 1.00 89.31 318 ASP A C 1
ATOM 2433 O O . ASP A 1 318 ? 8.620 -23.730 -23.088 1.00 89.31 318 ASP A O 1
ATOM 2437 N N . ILE A 1 319 ? 6.600 -23.991 -22.136 1.00 90.12 319 ILE A N 1
ATOM 2438 C CA . ILE A 1 319 ? 5.816 -23.595 -23.310 1.00 90.12 319 ILE A CA 1
ATOM 2439 C C . ILE A 1 319 ? 5.482 -22.112 -23.201 1.00 90.12 319 ILE A C 1
ATOM 2441 O O . ILE A 1 319 ? 4.782 -21.699 -22.281 1.00 90.12 319 ILE A O 1
ATOM 2445 N N . ALA A 1 320 ? 5.906 -21.343 -24.203 1.00 82.00 320 ALA A N 1
ATOM 2446 C CA . ALA A 1 320 ? 5.876 -19.885 -24.204 1.00 82.00 320 ALA A CA 1
ATOM 2447 C C . ALA A 1 320 ? 6.746 -19.256 -23.094 1.00 82.00 320 ALA A C 1
ATOM 2449 O O . ALA A 1 320 ? 6.388 -18.235 -22.503 1.00 82.00 320 ALA A O 1
ATOM 2450 N N . GLY A 1 321 ? 7.896 -19.880 -22.809 1.00 77.88 321 GLY A N 1
ATOM 2451 C CA . GLY A 1 321 ? 8.816 -19.475 -21.740 1.00 77.88 321 GLY A CA 1
ATOM 2452 C C . GLY A 1 321 ? 9.613 -18.194 -22.009 1.00 77.88 321 GLY A C 1
ATOM 2453 O O . GLY A 1 321 ? 10.469 -17.815 -21.206 1.00 77.88 321 GLY A O 1
ATOM 2454 N N . GLY A 1 322 ? 9.373 -17.513 -23.136 1.00 81.50 322 GLY A N 1
ATOM 2455 C CA . GLY A 1 322 ? 10.045 -16.261 -23.477 1.00 81.50 322 GLY A CA 1
ATOM 2456 C C . GLY A 1 322 ? 11.564 -16.420 -23.583 1.00 81.50 322 GLY A C 1
ATOM 2457 O O . GLY A 1 322 ? 12.055 -17.189 -24.406 1.00 81.50 322 GLY A O 1
ATOM 2458 N N . ASN A 1 323 ? 12.311 -15.690 -22.749 1.00 77.56 323 ASN A N 1
ATOM 2459 C CA . ASN A 1 323 ? 13.776 -15.744 -22.708 1.00 77.56 323 ASN A CA 1
ATOM 2460 C C . ASN A 1 323 ? 14.336 -16.932 -21.895 1.00 77.56 323 ASN A C 1
ATOM 2462 O O . ASN A 1 323 ? 15.544 -17.017 -21.711 1.00 77.56 323 ASN A O 1
ATOM 2466 N N . GLY A 1 324 ? 13.494 -17.831 -21.377 1.00 83.12 324 GLY A N 1
ATOM 2467 C CA . GLY A 1 324 ? 13.944 -19.018 -20.645 1.00 83.12 324 GLY A CA 1
ATOM 2468 C C . GLY A 1 324 ? 14.387 -18.772 -19.198 1.00 83.12 324 GLY A C 1
ATOM 2469 O O . GLY A 1 324 ? 14.891 -19.696 -18.567 1.00 83.12 324 GLY A O 1
ATOM 2470 N N . GLU A 1 325 ? 14.179 -17.575 -18.638 1.00 80.62 325 GLU A N 1
ATOM 2471 C CA . GLU A 1 325 ? 14.565 -17.238 -17.254 1.00 80.62 325 GLU A CA 1
ATOM 2472 C C . GLU A 1 325 ? 13.931 -18.182 -16.214 1.00 80.62 325 GLU A C 1
ATOM 2474 O O . GLU A 1 325 ? 14.595 -18.640 -15.283 1.00 80.62 325 GLU A O 1
ATOM 2479 N N . LEU A 1 326 ? 12.642 -18.507 -16.377 1.00 81.62 326 LEU A N 1
ATOM 2480 C CA . LEU A 1 326 ? 11.945 -19.429 -15.477 1.00 81.62 326 LEU A CA 1
ATOM 2481 C C . LEU A 1 326 ? 12.526 -20.842 -15.584 1.00 81.62 326 LEU A C 1
ATOM 2483 O O . LEU A 1 326 ? 12.854 -21.444 -14.560 1.00 81.62 326 LEU A O 1
ATOM 2487 N N . LEU A 1 327 ? 12.685 -21.350 -16.811 1.00 87.44 327 LEU A N 1
ATOM 2488 C CA . LEU A 1 327 ? 13.289 -22.655 -17.062 1.00 87.44 327 LEU A CA 1
ATOM 2489 C C . LEU A 1 327 ? 14.698 -22.745 -16.458 1.00 87.44 327 LEU A C 1
ATOM 2491 O O . LEU A 1 327 ? 14.979 -23.704 -15.746 1.00 87.44 327 LEU A O 1
ATOM 2495 N N . SER A 1 328 ? 15.541 -21.727 -16.654 1.00 86.12 328 SER A N 1
ATOM 2496 C CA . SER A 1 328 ? 16.889 -21.658 -16.070 1.00 86.12 328 SER A CA 1
ATOM 2497 C C . SER A 1 328 ? 16.859 -21.807 -14.544 1.00 86.12 328 SER A C 1
ATOM 2499 O O . SER A 1 328 ? 17.533 -22.671 -13.981 1.00 86.12 328 SER A O 1
ATOM 2501 N N . ARG A 1 329 ? 15.989 -21.056 -13.855 1.00 82.38 329 ARG A N 1
ATOM 2502 C CA . ARG A 1 329 ? 15.837 -21.139 -12.389 1.00 82.38 329 ARG A CA 1
ATOM 2503 C C . ARG A 1 329 ? 15.329 -22.502 -11.920 1.00 82.38 329 ARG A C 1
ATOM 2505 O O . ARG A 1 329 ? 15.794 -23.011 -10.900 1.00 82.38 329 ARG A O 1
ATOM 2512 N N . VAL A 1 330 ? 14.385 -23.098 -12.650 1.00 86.06 330 VAL A N 1
ATOM 2513 C CA . VAL A 1 330 ? 13.876 -24.443 -12.348 1.00 86.06 330 VAL A CA 1
ATOM 2514 C C . VAL A 1 330 ? 14.993 -25.482 -12.469 1.00 86.06 330 VAL A C 1
ATOM 2516 O O . VAL A 1 330 ? 15.140 -26.306 -11.566 1.00 86.06 330 VAL A O 1
ATOM 2519 N N . LEU A 1 331 ? 15.802 -25.429 -13.530 1.00 88.38 331 LEU A N 1
ATOM 2520 C CA . LEU A 1 331 ? 16.914 -26.360 -13.749 1.00 88.38 331 LEU A CA 1
ATOM 2521 C C . LEU A 1 331 ? 18.050 -26.156 -12.738 1.00 88.38 331 LEU A C 1
ATOM 2523 O O . LEU A 1 331 ? 18.571 -27.135 -12.207 1.00 88.38 331 LEU A O 1
ATOM 2527 N N . ALA A 1 332 ? 18.374 -24.908 -12.385 1.00 86.56 332 ALA A N 1
ATOM 2528 C CA . ALA A 1 332 ? 19.378 -24.596 -11.367 1.00 86.56 332 ALA A CA 1
ATOM 2529 C C . ALA A 1 332 ? 19.033 -25.204 -9.995 1.00 86.56 332 ALA A C 1
ATOM 2531 O O . ALA A 1 332 ? 19.914 -25.656 -9.264 1.00 86.56 332 ALA A O 1
ATOM 2532 N N . ALA A 1 333 ? 17.744 -25.255 -9.649 1.00 85.50 333 ALA A N 1
ATOM 2533 C CA . ALA A 1 333 ? 17.271 -25.894 -8.425 1.00 85.50 333 ALA A CA 1
ATOM 2534 C C . ALA A 1 333 ? 17.061 -27.412 -8.547 1.00 85.50 333 ALA A C 1
ATOM 2536 O O . ALA A 1 333 ? 16.988 -28.095 -7.526 1.00 85.50 333 ALA A O 1
ATOM 2537 N N . ASN A 1 334 ? 16.984 -27.947 -9.771 1.00 86.81 334 ASN A N 1
ATOM 2538 C CA . ASN A 1 334 ? 16.765 -29.367 -10.053 1.00 86.81 334 ASN A CA 1
ATOM 2539 C C . ASN A 1 334 ? 17.827 -29.892 -11.038 1.00 86.81 334 ASN A C 1
ATOM 2541 O O . ASN A 1 334 ? 17.501 -30.186 -12.189 1.00 86.81 334 ASN A O 1
ATOM 2545 N N . PRO A 1 335 ? 19.092 -30.084 -10.606 1.00 87.00 335 PRO A N 1
ATOM 2546 C CA . PRO A 1 335 ? 20.209 -30.378 -11.515 1.00 87.00 335 PRO A CA 1
ATOM 2547 C C . PRO A 1 335 ? 20.102 -31.706 -12.281 1.00 87.00 335 PRO A C 1
ATOM 2549 O O . PRO A 1 335 ? 20.877 -31.963 -13.196 1.00 87.00 335 PRO A O 1
ATOM 2552 N N . ALA A 1 336 ? 19.184 -32.588 -11.877 1.00 88.44 336 ALA A N 1
ATOM 2553 C CA . ALA A 1 336 ? 18.928 -33.866 -12.537 1.00 88.44 336 ALA A CA 1
ATOM 2554 C C . ALA A 1 336 ? 17.821 -33.793 -13.608 1.00 88.44 336 ALA A C 1
ATOM 2556 O O . ALA A 1 336 ? 17.508 -34.819 -14.217 1.00 88.44 336 ALA A O 1
ATOM 2557 N N . ALA A 1 337 ? 17.204 -32.624 -13.800 1.00 90.81 337 ALA A N 1
ATOM 2558 C CA . ALA A 1 337 ? 16.190 -32.386 -14.815 1.00 90.81 337 ALA A CA 1
ATOM 2559 C C . ALA A 1 337 ? 16.820 -31.860 -16.114 1.00 90.81 337 ALA A C 1
ATOM 2561 O O . ALA A 1 337 ? 17.796 -31.115 -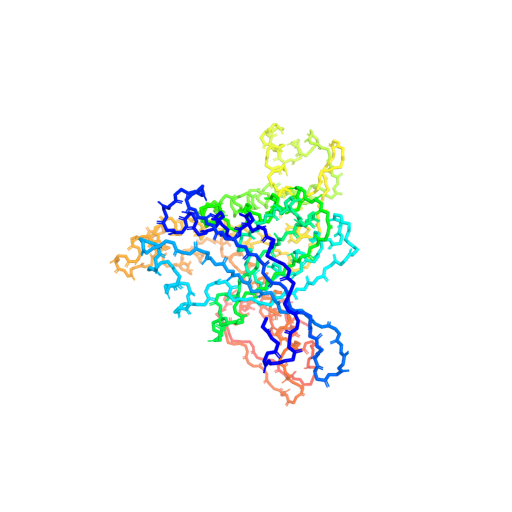16.099 1.00 90.81 337 ALA A O 1
ATOM 2562 N N . HIS A 1 338 ? 16.236 -32.239 -17.246 1.00 92.69 338 HIS A N 1
ATOM 2563 C CA . HIS A 1 338 ? 16.524 -31.695 -18.568 1.00 92.69 338 HIS A CA 1
ATOM 2564 C C . HIS A 1 338 ? 15.452 -30.668 -18.958 1.00 92.69 338 HIS A C 1
ATOM 2566 O O . HIS A 1 338 ? 14.274 -30.875 -18.672 1.00 92.69 338 HIS A O 1
ATOM 2572 N N . GLY A 1 339 ? 15.835 -29.573 -19.618 1.00 92.75 339 GLY A N 1
ATOM 2573 C CA . GLY A 1 339 ? 14.909 -28.513 -20.022 1.00 92.75 339 GLY A CA 1
ATOM 2574 C C . GLY A 1 339 ? 14.650 -28.461 -21.524 1.00 92.75 339 GLY A C 1
ATOM 2575 O O . GLY A 1 339 ? 15.568 -28.619 -22.322 1.00 92.75 339 GLY A O 1
ATOM 2576 N N . VAL A 1 340 ? 13.409 -28.169 -21.913 1.00 94.44 340 VAL A N 1
ATOM 2577 C CA . VAL A 1 340 ? 13.023 -27.855 -23.296 1.00 94.44 340 VAL A CA 1
ATOM 2578 C C . VAL A 1 340 ? 12.248 -26.542 -23.306 1.00 94.44 340 VAL A C 1
ATOM 2580 O O . VAL A 1 340 ? 11.183 -26.453 -22.703 1.00 94.44 340 VAL A O 1
ATOM 2583 N N . LEU A 1 341 ? 12.752 -25.533 -24.016 1.00 91.81 341 LEU A N 1
ATOM 2584 C CA . LEU A 1 341 ? 12.054 -24.262 -24.223 1.00 91.81 341 LEU A CA 1
ATOM 2585 C C . LEU A 1 341 ? 11.331 -24.266 -25.575 1.00 91.81 341 LEU A C 1
ATOM 2587 O O . LEU A 1 341 ? 11.951 -24.489 -26.617 1.00 91.81 341 LEU A O 1
ATOM 2591 N N . VAL A 1 342 ? 10.030 -23.978 -25.569 1.00 92.31 342 VAL A N 1
ATOM 2592 C CA . VAL A 1 342 ? 9.210 -23.845 -26.781 1.00 92.31 342 VAL A CA 1
ATOM 2593 C C . VAL A 1 342 ? 8.721 -22.408 -26.902 1.00 92.31 342 VAL A C 1
ATOM 2595 O O . VAL A 1 342 ? 7.875 -21.971 -26.127 1.00 92.31 342 VAL A O 1
ATOM 2598 N N . GLU A 1 343 ? 9.220 -21.675 -27.899 1.00 87.19 343 GLU A N 1
ATOM 2599 C CA . GLU A 1 343 ? 8.886 -20.262 -28.107 1.00 87.19 343 GLU A CA 1
ATOM 2600 C C . GLU A 1 343 ? 9.033 -19.846 -29.592 1.00 87.19 343 GLU A C 1
ATOM 2602 O O . GLU A 1 343 ? 9.552 -20.590 -30.428 1.00 87.19 343 GLU A O 1
ATOM 2607 N N . ARG A 1 344 ? 8.531 -18.660 -29.956 1.00 81.88 344 ARG A N 1
ATOM 2608 C CA . ARG A 1 344 ? 8.654 -18.058 -31.290 1.00 81.88 344 ARG A CA 1
ATOM 2609 C C . ARG A 1 344 ? 10.116 -17.708 -31.636 1.00 81.88 344 ARG A C 1
ATOM 2611 O O . ARG A 1 344 ? 10.883 -17.333 -30.749 1.00 81.88 344 ARG A O 1
ATOM 2618 N N . PRO A 1 345 ? 10.497 -17.700 -32.934 1.00 80.50 345 PRO A N 1
ATOM 2619 C CA . PRO A 1 345 ? 11.895 -17.534 -33.355 1.00 80.50 345 PRO A CA 1
ATOM 2620 C C . PRO A 1 345 ? 12.622 -16.297 -32.808 1.00 80.50 345 PRO A C 1
ATOM 2622 O O . PRO A 1 345 ? 13.800 -16.377 -32.484 1.00 80.50 345 PRO A O 1
ATOM 2625 N N . HIS A 1 346 ? 11.934 -15.157 -32.695 1.00 71.00 346 HIS A N 1
ATOM 2626 C CA . HIS A 1 346 ? 12.546 -13.906 -32.230 1.00 71.00 346 HIS A CA 1
ATOM 2627 C C . HIS A 1 346 ? 12.914 -13.934 -30.739 1.00 71.00 346 HIS A C 1
ATOM 2629 O O . HIS A 1 346 ? 13.885 -13.305 -30.346 1.00 71.00 346 HIS A O 1
ATOM 2635 N N . ALA A 1 347 ? 12.172 -14.677 -29.920 1.00 72.00 347 ALA A N 1
ATOM 2636 C CA . ALA A 1 347 ? 12.416 -14.795 -28.485 1.00 72.00 347 ALA A CA 1
ATOM 2637 C C . ALA A 1 347 ? 13.457 -15.886 -28.156 1.00 72.00 347 ALA A C 1
ATOM 2639 O O . ALA A 1 347 ? 14.241 -15.730 -27.222 1.00 72.00 347 ALA A O 1
ATOM 2640 N N . LEU A 1 348 ? 13.560 -16.932 -28.991 1.00 82.12 348 LEU A N 1
ATOM 2641 C CA . LEU A 1 348 ? 14.615 -17.953 -28.883 1.00 82.12 348 LEU A CA 1
ATOM 2642 C C . LEU A 1 348 ? 16.034 -17.382 -29.050 1.00 82.12 348 LEU A C 1
ATOM 2644 O O . LEU A 1 348 ? 16.982 -17.908 -28.463 1.00 82.12 348 LEU A O 1
ATOM 2648 N N . ALA A 1 349 ? 16.191 -16.304 -29.827 1.00 78.38 349 ALA A N 1
ATOM 2649 C CA . ALA A 1 349 ? 17.476 -15.625 -29.984 1.00 78.38 349 ALA A CA 1
ATOM 2650 C C . ALA A 1 349 ? 17.990 -15.066 -28.645 1.00 78.38 349 ALA A C 1
ATOM 2652 O O . ALA A 1 349 ? 19.146 -15.293 -28.295 1.00 78.38 349 ALA A O 1
ATOM 2653 N N . SER A 1 350 ? 17.119 -14.414 -27.870 1.00 71.06 350 SER A N 1
ATOM 2654 C CA . SER A 1 350 ? 17.449 -13.918 -26.528 1.00 71.06 350 SER A CA 1
ATOM 2655 C C . SER A 1 350 ? 17.619 -15.063 -25.526 1.00 71.06 350 SER A C 1
ATOM 2657 O O . SER A 1 350 ? 18.550 -15.043 -24.724 1.00 71.06 350 SER A O 1
ATOM 2659 N N . ALA A 1 351 ? 16.784 -16.105 -25.612 1.00 80.44 351 ALA A N 1
ATOM 2660 C CA . ALA A 1 351 ? 16.863 -17.256 -24.710 1.00 80.44 351 ALA A CA 1
ATOM 2661 C C . ALA A 1 351 ? 18.178 -18.037 -24.816 1.00 80.44 351 ALA A C 1
ATOM 2663 O O . ALA A 1 351 ? 18.668 -18.568 -23.823 1.00 80.44 351 ALA A O 1
ATOM 2664 N N . SER A 1 352 ? 18.777 -18.074 -26.008 1.00 79.75 352 SER A N 1
ATOM 2665 C CA . SER A 1 352 ? 20.058 -18.752 -26.234 1.00 79.75 352 SER A CA 1
ATOM 2666 C C . SER A 1 352 ? 21.206 -18.141 -25.422 1.00 79.75 352 SER A C 1
ATOM 2668 O O . SER A 1 352 ? 22.176 -18.835 -25.153 1.00 79.75 352 SER A O 1
ATOM 2670 N N . VAL A 1 353 ? 21.108 -16.864 -25.032 1.00 76.38 353 VAL A N 1
ATOM 2671 C CA . VAL A 1 353 ? 22.086 -16.203 -24.152 1.00 76.38 353 VAL A CA 1
ATOM 2672 C C . VAL A 1 353 ? 21.842 -16.582 -22.691 1.00 76.38 353 VAL A C 1
ATOM 2674 O O . VAL A 1 353 ? 22.787 -16.875 -21.969 1.00 76.38 353 VAL A O 1
ATOM 2677 N N . THR A 1 354 ? 20.579 -16.601 -22.261 1.00 74.25 354 THR A N 1
ATOM 2678 C CA . THR A 1 354 ? 20.180 -16.927 -20.881 1.00 74.25 354 THR A CA 1
ATOM 2679 C C . THR A 1 354 ? 20.397 -18.403 -20.526 1.00 74.25 354 THR A C 1
ATOM 2681 O O . THR A 1 354 ? 20.691 -18.713 -19.377 1.00 74.25 354 THR A O 1
ATOM 2684 N N . LEU A 1 355 ? 20.258 -19.308 -21.499 1.00 79.00 355 LEU A N 1
ATOM 2685 C CA . LEU A 1 355 ? 20.381 -20.764 -21.337 1.00 79.00 355 LEU A CA 1
ATOM 2686 C C . LEU A 1 355 ? 21.733 -21.316 -21.833 1.00 79.00 355 LEU A C 1
ATOM 2688 O O . LEU A 1 355 ? 21.824 -22.491 -22.182 1.00 79.00 355 LEU A O 1
ATOM 2692 N N . ALA A 1 356 ? 22.757 -20.465 -21.957 1.00 64.62 356 ALA A N 1
ATOM 2693 C CA . ALA A 1 356 ? 24.062 -20.847 -22.505 1.00 64.62 356 ALA A CA 1
ATOM 2694 C C . ALA A 1 356 ? 24.942 -21.685 -21.549 1.00 64.62 356 ALA A C 1
ATOM 2696 O O . ALA A 1 356 ? 25.950 -22.224 -22.008 1.00 64.62 356 ALA A O 1
ATOM 2697 N N . ASP A 1 357 ? 24.549 -21.816 -20.279 1.00 49.53 357 ASP A N 1
ATOM 2698 C CA . ASP A 1 357 ? 25.201 -22.605 -19.218 1.00 49.53 357 ASP A CA 1
ATOM 2699 C C . ASP A 1 357 ? 24.206 -23.588 -18.566 1.00 49.53 357 ASP A C 1
ATOM 2701 O O . ASP A 1 357 ? 24.667 -24.565 -17.929 1.00 49.53 357 ASP A O 1
#

Radius of gyration: 28.03 Å; Cα contacts (8 Å, |Δi|>4): 523; chains: 1; bounding box: 65×58×75 Å

Mean predicted aligned error: 10.0 Å

pLDDT: mean 89.06, std 9.02, range [43.53, 98.62]

Secondary structure (DSSP, 8-state):
--TTS--B-PPEE-HHHHHHHHHHHT--GGG-EEEEEEEEEE-TTS-EEEEEEEEEE--GGGHHHHHHHHHHTTT--EEEEETT--HHHHHHHHHHHHTTSEEEEEEEETTTTEEEEEEE-SS-SSGGGSEEEEEEES--HHHHHHHHHHH-HHHHHHHHHHHHHHHHHHHHHHHTTHHHHHTT--BHHHHHHHHT--HHHHHHHHHHHHHTTSEEEETTEEEE-HHHHTT-TTSTT--HHHHHHHHTHHHHHHTTHHHHHHH---HHHHHHSS-HHHHHHT-HHHHHHHHHHHHHHHHHGGGHHHHS--TT--EEEEET-TTSHHHHHHHHH-TT-EEEEE--HHHHHHHHHHT--